Protein AF-A0A9N9AP29-F1 (afdb_monomer)

Solvent-accessible surface area (backbone atoms only — not comparable to full-atom values): 12314 Å² total; per-residue (Å²): 132,85,77,82,75,66,74,89,72,82,83,80,82,49,72,90,76,60,74,80,78,66,81,63,54,60,57,52,52,50,54,54,56,68,70,48,63,86,82,73,67,63,68,68,66,73,74,42,78,92,76,76,67,75,47,79,92,34,69,68,56,35,50,50,51,53,37,54,77,69,67,54,78,83,77,82,76,79,56,78,81,70,52,84,71,70,71,90,56,96,74,53,59,70,62,52,53,53,51,50,49,42,69,75,42,40,68,58,53,50,51,53,50,50,53,50,52,53,50,52,50,52,51,52,51,53,53,50,50,51,52,50,50,52,51,50,52,51,51,51,51,52,48,51,53,44,52,53,50,50,55,52,50,53,54,51,50,52,52,49,54,49,52,51,52,52,49,52,52,50,51,52,51,50,54,53,51,52,49,54,53,50,53,51,52,53,51,51,53,53,49,52,56,52,57,65,55,59,74,70,73,79,120

Foldseek 3Di:
DDPPPPPCPVDDDQCLQPVDDDPCVVVVVVVVVVPDDPVCPDCPVVVPPPDDDPPPVNPPVSVVVVCVVVVHDDDPDPCVVVPPPPPPDPPPVVVVVVVVCCVVCVVVVVVVVVVVVVVVVVVVVVVVVVVVVVVVVVVVVSSVVSVVVVVVVVVVVVVVVVVVVVVVVVVVVVVVVVVVVVVVVVVVVVVVVVVVVVVVPPD

Mean predicted aligned error: 15.5 Å

Sequence (203 aa):
MEQNEHPDVLIDSLPYIDQEIDYEVDKLVEQEMRKRPSQSKRDYASHFPSNFELFKESSILATEYQRVQQGKPIAEMDTSRYKLIVPEDKDDEEAFFNLELLQNFGANAWKLHNYQLEHELQQFQRTLEGYRQNILELNKQRKAEQIQAGSQIEALENKWTELIGQTLQLEVACASLENEIQQLKQYEQQLIAKSGSTDNDDS

Organism: NCBI:txid60492

Structure (mmCIF, N/CA/C/O backbone):
data_AF-A0A9N9AP29-F1
#
_entry.id   AF-A0A9N9AP29-F1
#
loop_
_atom_site.group_PDB
_atom_site.id
_atom_site.type_symbol
_atom_site.label_atom_id
_atom_site.label_alt_id
_atom_site.label_comp_id
_atom_site.label_asym_id
_atom_site.label_entity_id
_atom_site.label_seq_id
_atom_site.pdbx_PDB_ins_code
_atom_site.Cartn_x
_atom_site.Cartn_y
_atom_site.Cartn_z
_atom_site.occupancy
_atom_site.B_iso_or_equiv
_atom_site.auth_seq_id
_atom_site.auth_comp_id
_atom_site.auth_asym_id
_atom_site.auth_atom_id
_atom_site.pdbx_PDB_model_num
ATOM 1 N N . MET A 1 1 ? -23.029 20.547 -14.461 1.00 37.53 1 MET A N 1
ATOM 2 C CA . MET A 1 1 ? -22.000 19.743 -13.776 1.00 37.53 1 MET A CA 1
ATOM 3 C C . MET A 1 1 ? -22.491 19.579 -12.357 1.00 37.53 1 MET A C 1
ATOM 5 O O . MET A 1 1 ? -22.174 20.400 -11.510 1.00 37.53 1 MET A O 1
ATOM 9 N N . GLU A 1 2 ? -23.399 18.630 -12.149 1.00 34.97 2 GLU A N 1
ATOM 10 C CA . GLU A 1 2 ? -23.881 18.317 -10.806 1.00 34.97 2 GLU A CA 1
ATOM 11 C C . GLU A 1 2 ? -22.751 17.580 -10.097 1.00 34.97 2 GLU A C 1
ATOM 13 O O . GLU A 1 2 ? -22.321 16.507 -10.520 1.00 34.97 2 GLU A O 1
ATOM 18 N N . GLN A 1 3 ? -22.179 18.245 -9.100 1.00 38.66 3 GLN A N 1
ATOM 19 C CA . GLN A 1 3 ? -21.217 17.653 -8.193 1.00 38.66 3 GLN A CA 1
ATOM 20 C C . GLN A 1 3 ? -21.999 16.635 -7.364 1.00 38.66 3 GLN A C 1
ATOM 22 O O . GLN A 1 3 ? -22.851 17.009 -6.563 1.00 38.66 3 GLN A O 1
ATOM 27 N N . ASN A 1 4 ? -21.748 15.346 -7.601 1.00 40.84 4 ASN A N 1
ATOM 28 C CA . ASN A 1 4 ? -22.122 14.287 -6.671 1.00 40.84 4 ASN A CA 1
ATOM 29 C C . ASN A 1 4 ? -21.270 14.468 -5.408 1.00 40.84 4 ASN A C 1
ATOM 31 O O . ASN A 1 4 ? -20.267 13.781 -5.220 1.00 40.84 4 ASN A O 1
ATOM 35 N N . GLU A 1 5 ? -21.645 15.429 -4.564 1.00 45.22 5 GLU A N 1
ATOM 36 C CA . GLU A 1 5 ? -21.243 15.465 -3.164 1.00 45.22 5 GLU A CA 1
ATOM 37 C C . GLU A 1 5 ? -21.927 14.279 -2.485 1.00 45.22 5 GLU A C 1
ATOM 39 O O . GLU A 1 5 ? -23.006 14.373 -1.899 1.00 45.22 5 GLU A O 1
ATOM 44 N N . HIS A 1 6 ? -21.315 13.105 -2.621 1.00 52.53 6 HIS A N 1
ATOM 45 C CA . HIS A 1 6 ? -21.498 12.092 -1.603 1.00 52.53 6 HIS A CA 1
ATOM 46 C C . HIS A 1 6 ? -21.053 12.749 -0.290 1.00 52.53 6 HIS A C 1
ATOM 48 O O . HIS A 1 6 ? -19.964 13.326 -0.280 1.00 52.53 6 HIS A O 1
ATOM 54 N N . PRO A 1 7 ? -21.867 12.731 0.787 1.00 52.94 7 PRO A N 1
ATOM 55 C CA . PRO A 1 7 ? -21.364 13.152 2.090 1.00 52.94 7 PRO A CA 1
ATOM 56 C C . PRO A 1 7 ? -20.053 12.402 2.310 1.00 52.94 7 PRO A C 1
ATOM 58 O O . PRO A 1 7 ? -20.006 11.225 1.950 1.00 52.94 7 PRO A O 1
ATOM 61 N N . ASP A 1 8 ? -19.013 13.078 2.806 1.00 57.97 8 ASP A N 1
ATOM 62 C CA . ASP A 1 8 ? -17.713 12.477 3.124 1.00 57.97 8 ASP A CA 1
ATOM 63 C C . ASP A 1 8 ? -17.938 11.325 4.112 1.00 57.97 8 ASP A C 1
ATOM 65 O O . ASP A 1 8 ? -17.865 11.467 5.333 1.00 57.97 8 ASP A O 1
ATOM 69 N N . VAL A 1 9 ? -18.301 10.161 3.581 1.00 62.50 9 VAL A N 1
ATOM 70 C CA . VAL A 1 9 ? -18.332 8.917 4.314 1.00 62.50 9 VAL A CA 1
ATOM 71 C C . VAL A 1 9 ? -16.863 8.638 4.530 1.00 62.50 9 VAL A C 1
ATOM 73 O O . VAL A 1 9 ? -16.152 8.266 3.597 1.00 62.50 9 VAL A O 1
ATOM 76 N N . LEU A 1 10 ? -16.403 8.896 5.750 1.00 69.94 10 LEU A N 1
ATOM 77 C CA . LEU A 1 10 ? -15.075 8.514 6.185 1.00 69.94 10 LEU A CA 1
ATOM 78 C C . LEU A 1 10 ? -15.020 6.984 6.168 1.00 69.94 10 LEU A C 1
ATOM 80 O O . LEU A 1 10 ? -15.430 6.316 7.114 1.00 69.94 10 LEU A O 1
ATOM 84 N N . ILE A 1 11 ? -14.594 6.435 5.034 1.00 76.62 11 ILE A N 1
ATOM 85 C CA . ILE A 1 11 ? -14.308 5.015 4.881 1.00 76.62 11 ILE A CA 1
ATOM 86 C C . ILE A 1 11 ? -12.913 4.819 5.460 1.00 76.62 11 ILE A C 1
ATOM 88 O O . ILE A 1 11 ? -11.923 5.154 4.810 1.00 76.62 11 ILE A O 1
ATOM 92 N N . ASP A 1 12 ? -12.851 4.316 6.689 1.00 79.44 12 ASP A N 1
ATOM 93 C CA . ASP A 1 12 ? -11.599 3.963 7.346 1.00 79.44 12 ASP A CA 1
ATOM 94 C C . ASP A 1 12 ? -11.456 2.441 7.441 1.00 79.44 12 ASP A C 1
ATOM 96 O O . ASP A 1 12 ? -12.419 1.706 7.662 1.00 79.44 12 ASP A O 1
ATOM 100 N N . SER A 1 13 ? -10.234 1.980 7.231 1.00 83.38 13 SER A N 1
ATOM 101 C CA . SER A 1 13 ? -9.805 0.599 7.417 1.00 83.38 13 SER A CA 1
ATOM 102 C C . SER A 1 13 ? -8.320 0.658 7.748 1.00 83.38 13 SER A C 1
ATOM 104 O O . SER A 1 13 ? -7.581 1.363 7.046 1.00 83.38 13 SER A O 1
ATOM 106 N N . LEU A 1 14 ? -7.862 -0.075 8.767 1.00 88.75 14 LEU A N 1
ATOM 107 C CA . LEU A 1 14 ? -6.485 0.006 9.257 1.00 88.75 14 LEU A CA 1
ATOM 108 C C . LEU A 1 14 ? -5.704 -1.287 8.945 1.00 88.75 14 LEU A C 1
ATOM 110 O O . LEU A 1 14 ? -5.404 -2.041 9.864 1.00 88.75 14 LEU A O 1
ATOM 114 N N . PRO A 1 15 ? -5.290 -1.555 7.686 1.00 88.81 15 PRO A N 1
ATOM 115 C CA . PRO A 1 15 ? -4.608 -2.795 7.297 1.00 88.81 15 PRO A CA 1
ATOM 116 C C . PRO A 1 15 ? -3.403 -3.226 8.146 1.00 88.81 15 PRO A C 1
ATOM 118 O O . PRO A 1 15 ? -3.073 -4.408 8.181 1.00 88.81 15 PRO A O 1
ATOM 121 N N . TYR A 1 16 ? -2.681 -2.291 8.776 1.00 89.56 16 TYR A N 1
ATOM 122 C CA . TYR A 1 16 ? -1.538 -2.627 9.634 1.00 89.56 16 TYR A CA 1
ATOM 123 C C . TYR A 1 16 ? -1.944 -3.088 11.044 1.00 89.56 16 TYR A C 1
ATOM 125 O O . TYR A 1 16 ? -1.125 -3.721 11.717 1.00 89.56 16 TYR A O 1
ATOM 133 N N . ILE A 1 17 ? -3.167 -2.774 11.476 1.00 88.31 17 ILE A N 1
ATOM 134 C CA . ILE A 1 17 ? -3.759 -3.157 12.765 1.00 88.31 17 ILE A CA 1
ATOM 135 C C . ILE A 1 17 ? -4.729 -4.332 12.574 1.00 88.31 17 ILE A C 1
ATOM 137 O O . ILE A 1 17 ? -4.607 -5.341 13.264 1.00 88.31 17 ILE A O 1
ATOM 141 N N . ASP A 1 18 ? -5.600 -4.251 11.569 1.00 88.81 18 ASP A N 1
ATOM 142 C CA . ASP A 1 18 ? -6.626 -5.239 11.223 1.00 88.81 18 ASP A CA 1
ATOM 143 C C . ASP A 1 18 ? -6.025 -6.396 10.396 1.00 88.81 18 ASP A C 1
ATOM 145 O O . ASP A 1 18 ? -6.228 -6.504 9.187 1.00 88.81 18 ASP A O 1
ATOM 149 N N . GLN A 1 19 ? -5.215 -7.252 11.027 1.00 78.94 19 GLN A N 1
ATOM 150 C CA . GLN A 1 19 ? -4.499 -8.336 10.325 1.00 78.94 19 GLN A CA 1
ATOM 151 C C . GLN A 1 19 ? -5.375 -9.555 9.994 1.00 78.94 19 GLN A C 1
ATOM 153 O O . GLN A 1 19 ? -4.997 -10.380 9.159 1.00 78.94 19 GLN A O 1
ATOM 158 N N . GLU A 1 20 ? -6.537 -9.681 10.631 1.00 76.81 20 GLU A N 1
ATOM 159 C CA . GLU A 1 20 ? -7.454 -10.804 10.446 1.00 76.81 20 GLU A CA 1
ATOM 160 C C . GLU A 1 20 ? -8.526 -10.443 9.411 1.00 76.81 20 GLU A C 1
ATOM 162 O O . GLU A 1 20 ? -9.505 -9.766 9.711 1.00 76.81 20 GLU A O 1
ATOM 167 N N . ILE A 1 21 ? -8.335 -10.889 8.166 1.00 68.69 21 ILE A N 1
ATOM 168 C CA . ILE A 1 21 ? -9.346 -10.749 7.111 1.00 68.69 21 ILE A CA 1
ATOM 169 C C . ILE A 1 21 ? -10.198 -12.016 7.092 1.00 68.69 21 ILE A C 1
ATOM 171 O O . ILE A 1 21 ? -9.683 -13.114 6.870 1.00 68.69 21 ILE A O 1
ATOM 175 N N . ASP A 1 22 ? -11.503 -11.860 7.294 1.00 70.69 22 ASP A N 1
ATOM 176 C CA . ASP A 1 22 ? -12.450 -12.966 7.219 1.00 70.69 22 ASP A CA 1
ATOM 177 C C . ASP A 1 22 ? -12.757 -13.338 5.754 1.00 70.69 22 ASP A C 1
ATOM 179 O O . ASP A 1 22 ? -13.113 -12.495 4.927 1.00 70.69 22 ASP A O 1
ATOM 183 N N . TYR A 1 23 ? -12.650 -14.627 5.427 1.00 70.00 23 TYR A N 1
ATOM 184 C CA . TYR A 1 23 ? -12.946 -15.174 4.098 1.00 70.00 23 TYR A CA 1
ATOM 185 C C . TYR A 1 23 ? -14.444 -15.113 3.750 1.00 70.00 23 TYR A C 1
ATOM 187 O O . TYR A 1 23 ? -14.835 -15.354 2.605 1.00 70.00 23 TYR A O 1
ATOM 195 N N . GLU A 1 24 ? -15.311 -14.813 4.720 1.00 82.56 24 GLU A N 1
ATOM 196 C CA . GLU A 1 24 ? -16.750 -14.668 4.490 1.00 82.56 24 GLU A CA 1
ATOM 197 C C . GLU A 1 24 ? -17.133 -13.370 3.762 1.00 82.56 24 GLU A C 1
ATOM 199 O O . GLU A 1 24 ? -18.200 -13.312 3.138 1.00 82.56 24 GLU A O 1
ATOM 204 N N . VAL A 1 25 ? -16.248 -12.365 3.751 1.00 84.69 25 VAL A N 1
ATOM 205 C CA . VAL A 1 25 ? -16.487 -11.068 3.098 1.00 84.69 25 VAL A CA 1
ATOM 206 C C . VAL A 1 25 ? -16.791 -11.240 1.608 1.00 84.69 25 VAL A C 1
ATOM 208 O O . VAL A 1 25 ? -17.749 -10.651 1.104 1.00 84.69 25 VAL A O 1
ATOM 211 N N . ASP A 1 26 ? -16.059 -12.111 0.910 1.00 85.62 26 ASP A N 1
ATOM 212 C CA . ASP A 1 26 ? -16.248 -12.343 -0.527 1.00 85.62 26 ASP A CA 1
ATOM 213 C C . ASP A 1 26 ? -17.657 -12.856 -0.854 1.00 85.62 26 ASP A C 1
ATOM 215 O O . ASP A 1 26 ? -18.280 -12.421 -1.827 1.00 85.62 26 ASP A O 1
ATOM 219 N N . LYS A 1 27 ? -18.210 -13.735 -0.007 1.00 89.06 27 LYS A N 1
ATOM 220 C CA . LYS A 1 27 ? -19.573 -14.259 -0.185 1.00 89.06 27 LYS A CA 1
ATOM 221 C C . LYS A 1 27 ? -20.617 -13.162 -0.007 1.00 89.06 27 LYS A C 1
ATOM 223 O O . LYS A 1 27 ? -21.594 -13.123 -0.756 1.00 89.06 27 LYS A O 1
ATOM 228 N N . LEU A 1 28 ? -20.428 -12.278 0.972 1.00 88.06 28 LEU A N 1
ATOM 229 C CA . LEU A 1 28 ? -21.326 -11.146 1.217 1.00 88.06 28 LEU A CA 1
ATOM 230 C C . LEU A 1 28 ? -21.278 -10.147 0.057 1.00 88.06 28 LEU A C 1
ATOM 232 O O . LEU A 1 28 ? -22.327 -9.712 -0.426 1.00 88.06 28 LEU A O 1
ATOM 236 N N . VAL A 1 29 ? -20.078 -9.851 -0.452 1.00 86.88 29 VAL A N 1
ATOM 237 C CA . VAL A 1 29 ? -19.895 -9.015 -1.645 1.00 86.88 29 VAL A CA 1
ATOM 238 C C . VAL A 1 29 ? -20.611 -9.635 -2.841 1.00 86.88 29 VAL A C 1
ATOM 240 O O . VAL A 1 29 ? -21.335 -8.935 -3.548 1.00 86.88 29 VAL A O 1
ATOM 243 N N . GLU A 1 30 ? -20.477 -10.944 -3.057 1.00 87.94 30 GLU A N 1
ATOM 244 C CA . GLU A 1 30 ? -21.148 -11.632 -4.160 1.00 87.94 30 GLU A CA 1
ATOM 245 C C . GLU A 1 30 ? -22.679 -11.575 -4.033 1.00 87.94 30 GLU A C 1
ATOM 247 O O . GLU A 1 30 ? -23.374 -11.289 -5.011 1.00 87.94 30 GLU A O 1
ATOM 252 N N . GLN A 1 31 ? -23.224 -11.793 -2.832 1.00 90.06 31 GLN A N 1
ATOM 253 C CA . GLN A 1 31 ? -24.661 -11.664 -2.578 1.00 90.06 31 GLN A CA 1
ATOM 254 C C . GLN A 1 31 ? -25.167 -10.251 -2.885 1.00 90.06 31 GLN A C 1
ATOM 256 O O . GLN A 1 31 ? -26.205 -10.101 -3.533 1.00 90.06 31 GLN A O 1
ATOM 261 N N . GLU A 1 32 ? -24.429 -9.219 -2.476 1.00 86.75 32 GLU A N 1
ATOM 262 C CA . GLU A 1 32 ? -24.774 -7.830 -2.783 1.00 86.75 32 GLU A CA 1
ATOM 263 C C . GLU A 1 32 ? -24.658 -7.518 -4.280 1.00 86.75 32 GLU A C 1
ATOM 265 O O . GLU A 1 32 ? -25.527 -6.844 -4.839 1.00 86.75 32 GLU A O 1
ATOM 270 N N . MET A 1 33 ? -23.657 -8.062 -4.980 1.00 83.94 33 MET A N 1
ATOM 271 C CA . MET A 1 33 ? -23.562 -7.928 -6.439 1.00 83.94 33 MET A CA 1
ATOM 272 C C . MET A 1 33 ? -24.734 -8.606 -7.159 1.00 83.94 33 MET A C 1
ATOM 274 O O . MET A 1 33 ? -25.229 -8.059 -8.141 1.00 83.94 33 MET A O 1
ATOM 278 N N . ARG A 1 34 ? -25.226 -9.751 -6.664 1.00 85.69 34 ARG A N 1
ATOM 279 C CA . ARG A 1 34 ? -26.393 -10.455 -7.234 1.00 85.69 34 ARG A CA 1
ATOM 280 C C . ARG A 1 34 ? -27.703 -9.691 -7.049 1.00 85.69 34 ARG A C 1
ATOM 282 O O . ARG A 1 34 ? -28.571 -9.763 -7.914 1.00 85.69 34 ARG A O 1
ATOM 289 N N . LYS A 1 35 ? -27.862 -8.975 -5.931 1.00 85.31 35 LYS A N 1
ATOM 290 C CA . LYS A 1 35 ? -29.053 -8.152 -5.657 1.00 85.31 35 LYS A CA 1
ATOM 291 C C . LYS A 1 35 ? -29.087 -6.869 -6.491 1.00 85.31 35 LYS A C 1
ATOM 293 O O . LYS A 1 35 ? -30.164 -6.310 -6.697 1.00 85.31 35 LYS A O 1
ATOM 298 N N . ARG A 1 36 ? -27.935 -6.381 -6.968 1.00 74.06 36 ARG A N 1
ATOM 299 C CA . ARG A 1 36 ? -27.874 -5.154 -7.772 1.00 74.06 36 ARG A CA 1
ATOM 300 C C . ARG A 1 36 ? -2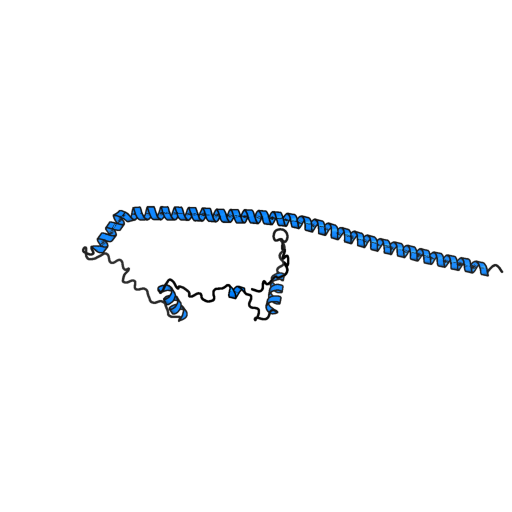8.437 -5.388 -9.181 1.00 74.06 36 ARG A C 1
ATOM 302 O O . ARG A 1 36 ? -27.990 -6.298 -9.878 1.00 74.06 36 ARG A O 1
ATOM 309 N N . PRO A 1 37 ? -29.371 -4.544 -9.659 1.00 70.44 37 PRO A N 1
ATOM 310 C CA . PRO A 1 37 ? -29.857 -4.635 -11.028 1.00 70.44 37 PRO A CA 1
ATOM 311 C C . PRO A 1 37 ? -28.726 -4.321 -12.017 1.00 70.44 37 PRO A C 1
ATOM 313 O O . PRO A 1 37 ? -28.033 -3.310 -11.891 1.00 70.44 37 PRO A O 1
ATOM 316 N N . SER A 1 38 ? -28.588 -5.155 -13.055 1.00 62.81 38 SER A N 1
ATOM 317 C CA . SER A 1 38 ? -27.559 -5.062 -14.111 1.00 62.81 38 SER A CA 1
ATOM 318 C C . SER A 1 38 ? -27.520 -3.721 -14.872 1.00 62.81 38 SER A C 1
ATOM 320 O O . SER A 1 38 ? -26.622 -3.509 -15.688 1.00 62.81 38 SER A O 1
ATOM 322 N N . GLN A 1 39 ? -28.487 -2.827 -14.650 1.00 57.22 39 GLN A N 1
ATOM 323 C CA . GLN A 1 39 ? -28.550 -1.497 -15.259 1.00 57.22 39 GLN A CA 1
ATOM 324 C C . GLN A 1 39 ? -27.691 -0.452 -14.534 1.00 57.22 39 GLN A C 1
ATOM 326 O O . GLN A 1 39 ? -27.330 0.545 -15.150 1.00 57.22 39 GLN A O 1
ATOM 331 N N . SER A 1 40 ? -27.273 -0.691 -13.286 1.00 57.84 40 SER A N 1
ATOM 332 C CA . SER A 1 40 ? -26.251 0.130 -12.620 1.00 57.84 40 SER A CA 1
ATOM 333 C C . SER A 1 40 ? -24.854 -0.341 -13.048 1.00 57.84 40 SER A C 1
ATOM 335 O O . SER A 1 40 ? -24.049 -0.825 -12.251 1.00 57.84 40 SER A O 1
ATOM 337 N N . LYS A 1 41 ? -24.570 -0.277 -14.356 1.00 58.97 41 LYS A N 1
ATOM 338 C CA . LYS A 1 41 ? -23.194 -0.396 -14.846 1.00 58.97 41 LYS A CA 1
ATOM 339 C C . LYS A 1 41 ? -22.455 0.831 -14.330 1.00 58.97 41 LYS A C 1
ATOM 341 O O . LYS A 1 41 ? -22.717 1.937 -14.781 1.00 58.97 41 LYS A O 1
ATOM 346 N N . ARG A 1 42 ? -21.591 0.622 -13.339 1.00 60.91 42 ARG A N 1
ATOM 347 C CA . ARG A 1 42 ? -20.754 1.671 -12.753 1.00 60.91 42 ARG A CA 1
ATOM 348 C C . ARG A 1 42 ? -19.990 2.425 -13.848 1.00 60.91 42 ARG A C 1
ATOM 350 O O . ARG A 1 42 ? -19.573 1.827 -14.843 1.00 60.91 42 ARG A O 1
ATOM 357 N N . ASP A 1 43 ? -19.708 3.693 -13.581 1.00 60.28 43 ASP A N 1
ATOM 358 C CA . ASP A 1 43 ? -18.995 4.629 -14.459 1.00 60.28 43 ASP A CA 1
ATOM 359 C C . ASP A 1 43 ? -17.571 4.184 -14.859 1.00 60.28 43 ASP A C 1
ATOM 361 O O . ASP A 1 43 ? -16.931 4.807 -15.696 1.00 60.28 43 ASP A O 1
ATOM 365 N N . TYR A 1 44 ? -17.034 3.076 -14.342 1.00 61.22 44 TYR A N 1
ATOM 366 C CA . TYR A 1 44 ? -15.722 2.566 -14.772 1.00 61.22 44 TYR A CA 1
ATOM 367 C C . TYR A 1 44 ? -15.668 2.255 -16.276 1.00 61.22 44 TYR A C 1
ATOM 369 O O . TYR A 1 44 ? -14.637 2.461 -16.910 1.00 61.22 44 TYR A O 1
ATOM 377 N N . ALA A 1 45 ? -16.782 1.807 -16.866 1.00 61.75 45 ALA A N 1
ATOM 378 C CA . ALA A 1 45 ? -16.855 1.547 -18.303 1.00 61.75 45 ALA A CA 1
ATOM 379 C C . ALA A 1 45 ? -16.966 2.830 -19.149 1.00 61.75 45 ALA A C 1
ATOM 381 O O . ALA A 1 45 ? -16.662 2.778 -20.336 1.00 61.75 45 ALA A O 1
ATOM 382 N N . SER A 1 46 ? -17.376 3.970 -18.571 1.00 64.81 46 SER A N 1
ATOM 383 C CA . SER A 1 46 ? -17.389 5.258 -19.284 1.00 64.81 46 SER A CA 1
ATOM 384 C C . SER A 1 46 ? -16.000 5.895 -19.361 1.00 64.81 46 SER A C 1
ATOM 386 O O . SER A 1 46 ? -15.702 6.594 -20.324 1.00 64.81 46 SER A O 1
ATOM 388 N N . HIS A 1 47 ? -15.125 5.594 -18.397 1.00 65.50 47 HIS A N 1
ATOM 389 C CA . HIS A 1 47 ? -13.715 6.001 -18.411 1.00 65.50 47 HIS A CA 1
ATOM 390 C C . HIS A 1 47 ? -12.854 5.124 -19.326 1.00 65.50 47 HIS A C 1
ATOM 392 O O . HIS A 1 47 ? -11.704 5.463 -19.606 1.00 65.50 47 HIS A O 1
ATOM 398 N N . PHE A 1 48 ? -13.393 3.997 -19.797 1.00 64.19 48 PHE A N 1
ATOM 399 C CA . PHE A 1 48 ? -12.728 3.191 -20.803 1.00 64.19 48 PHE A CA 1
ATOM 400 C C . PHE A 1 48 ? -13.001 3.805 -22.182 1.00 64.19 48 PHE A C 1
ATOM 402 O O . PHE A 1 48 ? -14.167 3.889 -22.582 1.00 64.19 48 PHE A O 1
ATOM 409 N N . PRO A 1 49 ? -11.971 4.241 -22.929 1.00 67.38 49 PRO A N 1
ATOM 410 C CA . PRO A 1 49 ? -12.179 4.767 -24.268 1.00 67.38 49 PRO A CA 1
ATOM 411 C C . PRO A 1 49 ? -12.860 3.687 -25.115 1.00 67.38 49 PRO A C 1
ATOM 413 O O . PRO A 1 49 ? -12.308 2.615 -25.359 1.00 67.38 49 PRO A O 1
ATOM 416 N N . SER A 1 50 ? -14.090 3.966 -25.550 1.00 65.00 50 SER A N 1
ATOM 417 C CA . SER A 1 50 ? -14.986 3.023 -26.242 1.00 65.00 50 SER A CA 1
ATOM 418 C C . SER A 1 50 ? -14.493 2.639 -27.645 1.00 65.00 50 SER A C 1
ATOM 420 O O . SER A 1 50 ? -15.113 1.849 -28.348 1.00 65.00 50 SER A O 1
ATOM 422 N N . ASN A 1 51 ? -13.386 3.239 -28.062 1.00 66.12 51 ASN A N 1
ATOM 423 C CA . ASN A 1 51 ? -12.885 3.332 -29.417 1.00 66.12 51 ASN A CA 1
ATOM 424 C C . ASN A 1 51 ? -11.376 3.053 -29.417 1.00 66.12 51 ASN A C 1
ATOM 426 O O . ASN A 1 51 ? -10.558 3.861 -29.868 1.00 66.12 51 ASN A O 1
ATOM 430 N N . PHE A 1 52 ? -11.003 1.883 -28.896 1.00 71.38 52 PHE A N 1
ATOM 431 C CA . PHE A 1 52 ? -9.705 1.296 -29.188 1.00 71.38 52 PHE A CA 1
ATOM 432 C C . PHE A 1 52 ? -9.812 0.565 -30.533 1.00 71.38 52 PHE A C 1
ATOM 434 O O . PHE A 1 52 ? -10.511 -0.434 -30.670 1.00 71.38 52 PHE A O 1
ATOM 441 N N . GLU A 1 53 ? -9.138 1.083 -31.556 1.00 74.94 53 GLU A N 1
ATOM 442 C CA . GLU A 1 53 ? -8.820 0.261 -32.724 1.00 74.94 53 GLU A CA 1
ATOM 443 C C . GLU A 1 53 ? -7.457 -0.349 -32.422 1.00 74.94 53 GLU A C 1
ATOM 445 O O . GLU A 1 53 ? -6.486 0.367 -32.161 1.00 74.94 53 GLU A O 1
ATOM 450 N N . LEU A 1 54 ? -7.397 -1.674 -32.365 1.00 79.12 54 LEU A N 1
ATOM 451 C CA . LEU A 1 54 ? -6.139 -2.369 -32.139 1.00 79.12 54 LEU A CA 1
ATOM 452 C C . LEU A 1 54 ? -5.228 -2.137 -33.352 1.00 79.12 54 LEU A C 1
ATOM 454 O O . LEU A 1 54 ? -5.665 -2.270 -34.492 1.00 79.12 54 LEU A O 1
ATOM 458 N N . PHE A 1 55 ? -3.962 -1.804 -33.090 1.00 84.19 55 PHE A N 1
ATOM 459 C CA . PHE A 1 55 ? -2.910 -1.668 -34.105 1.00 84.19 55 PHE A CA 1
ATOM 460 C C . PHE A 1 55 ? -3.074 -0.519 -35.123 1.00 84.19 55 PHE A C 1
ATOM 462 O O . PHE A 1 55 ? -2.617 -0.653 -36.254 1.00 84.19 55 PHE A O 1
ATOM 469 N N . LYS A 1 56 ? -3.636 0.640 -34.732 1.00 79.31 56 LYS A N 1
ATOM 470 C CA . LYS A 1 56 ? -3.749 1.840 -35.606 1.00 79.31 56 LYS A CA 1
ATOM 471 C C . LYS A 1 56 ? -2.454 2.212 -36.335 1.00 79.31 56 LYS A C 1
ATOM 473 O O . LYS A 1 56 ? -2.481 2.595 -37.497 1.00 79.31 56 LYS A O 1
ATOM 478 N N . GLU A 1 57 ? -1.326 2.108 -35.639 1.00 85.38 57 GLU A N 1
ATOM 479 C CA . GLU A 1 57 ? -0.012 2.508 -36.155 1.00 85.38 57 GLU A CA 1
ATOM 480 C C . GLU A 1 57 ? 0.632 1.440 -37.049 1.00 85.38 57 GLU A C 1
ATOM 482 O O . GLU A 1 57 ? 1.572 1.727 -37.786 1.00 85.38 57 GLU A O 1
ATOM 487 N N . SER A 1 58 ? 0.124 0.206 -37.019 1.00 85.88 58 SER A N 1
ATOM 488 C CA . SER A 1 58 ? 0.684 -0.916 -37.764 1.00 85.88 58 SER A CA 1
ATOM 489 C C . SER A 1 58 ? -0.367 -1.542 -38.663 1.00 85.88 58 SER A C 1
ATOM 491 O O . SER A 1 58 ? -1.146 -2.406 -38.260 1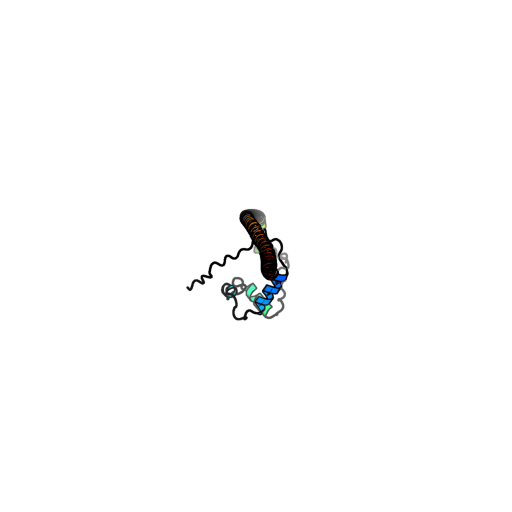.00 85.88 58 SER A O 1
ATOM 493 N N . SER A 1 59 ? -0.315 -1.152 -39.936 1.00 85.00 59 SER A N 1
ATOM 494 C CA . SER A 1 59 ? -1.126 -1.749 -41.002 1.0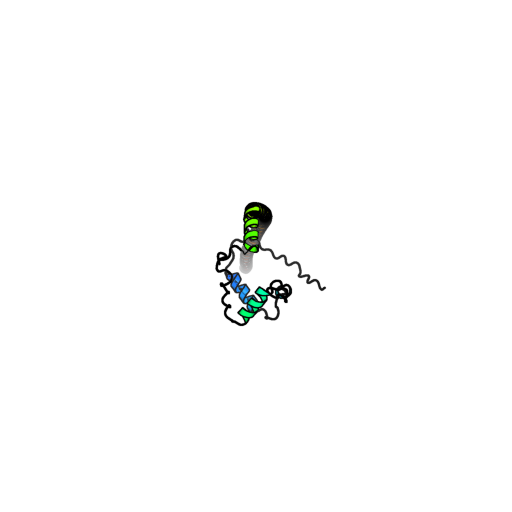0 85.00 59 SER A CA 1
ATOM 495 C C . SER A 1 59 ? -0.957 -3.277 -41.076 1.00 85.00 59 SER A C 1
ATOM 497 O O . SER A 1 59 ? -1.923 -4.013 -41.289 1.00 85.00 59 SER A O 1
ATOM 499 N N . ILE A 1 60 ? 0.258 -3.772 -40.810 1.00 87.31 60 ILE A N 1
ATOM 500 C CA . ILE A 1 60 ? 0.578 -5.206 -40.825 1.00 87.31 60 ILE A CA 1
ATOM 501 C C . ILE A 1 60 ? -0.162 -5.928 -39.694 1.00 87.31 60 ILE A C 1
ATOM 503 O O . ILE A 1 60 ? -0.863 -6.909 -39.938 1.00 87.31 60 ILE A O 1
ATOM 507 N N . LEU A 1 61 ? -0.057 -5.423 -38.461 1.00 87.25 61 LEU A N 1
ATOM 508 C CA . LEU A 1 61 ? -0.707 -6.035 -37.300 1.00 87.25 61 LEU A CA 1
ATOM 509 C C . LEU A 1 61 ? -2.235 -5.911 -37.366 1.00 87.25 61 LEU A C 1
ATOM 511 O O . LEU A 1 61 ? -2.932 -6.846 -36.982 1.00 87.25 61 LEU A O 1
ATOM 515 N N . ALA A 1 62 ? -2.766 -4.806 -37.897 1.00 87.69 62 ALA A N 1
ATOM 516 C CA . ALA A 1 62 ? -4.201 -4.640 -38.120 1.00 87.69 62 ALA A CA 1
ATOM 517 C C . ALA A 1 62 ? -4.751 -5.680 -39.115 1.00 87.69 62 ALA A C 1
ATOM 519 O O . ALA A 1 62 ? -5.801 -6.280 -38.880 1.00 87.69 62 ALA A O 1
ATOM 520 N N . THR A 1 63 ? -4.013 -5.946 -40.196 1.00 87.38 63 THR A N 1
ATOM 521 C CA . THR A 1 63 ? -4.379 -6.958 -41.199 1.00 87.38 63 THR A CA 1
ATOM 522 C C . THR A 1 63 ? -4.311 -8.373 -40.620 1.00 87.38 63 THR A C 1
ATOM 524 O O . THR A 1 63 ? -5.226 -9.175 -40.815 1.00 87.38 63 THR A O 1
ATOM 527 N N . GLU A 1 64 ? -3.265 -8.678 -39.850 1.00 87.50 64 GLU A N 1
ATOM 528 C CA . GLU A 1 64 ? -3.131 -9.960 -39.150 1.00 87.50 64 GLU A CA 1
ATOM 529 C C . GLU A 1 64 ? -4.242 -10.173 -38.119 1.00 87.50 64 GLU A C 1
ATOM 531 O O . GLU A 1 64 ? -4.816 -11.259 -38.034 1.00 87.50 64 GLU A O 1
ATOM 536 N N . TYR A 1 65 ? -4.612 -9.127 -37.382 1.00 88.31 65 TYR A N 1
ATOM 537 C CA . TYR A 1 65 ? -5.730 -9.172 -36.448 1.00 88.31 65 TYR A CA 1
ATOM 538 C C . TYR A 1 65 ? -7.045 -9.515 -37.160 1.00 88.31 65 TYR A C 1
ATOM 540 O O . TYR A 1 65 ? -7.767 -10.413 -36.724 1.00 88.31 65 TYR A O 1
ATOM 548 N N . GLN A 1 66 ? -7.319 -8.885 -38.307 1.00 88.94 66 GLN A N 1
ATOM 549 C CA . GLN A 1 66 ? -8.479 -9.220 -39.137 1.00 88.94 66 GLN A CA 1
ATOM 550 C C . GLN A 1 66 ? -8.418 -10.658 -39.676 1.00 88.94 66 GLN A C 1
ATOM 552 O O . GLN A 1 66 ? -9.435 -11.353 -39.689 1.00 88.94 66 GLN A O 1
ATOM 557 N N . ARG A 1 67 ? -7.238 -11.142 -40.088 1.00 89.50 67 ARG A N 1
ATOM 558 C CA . ARG A 1 67 ? -7.033 -12.531 -40.539 1.00 89.50 67 ARG A CA 1
ATOM 559 C C . ARG A 1 67 ? -7.362 -13.534 -39.431 1.00 89.50 67 ARG A C 1
ATOM 561 O O . ARG A 1 67 ? -8.076 -14.505 -39.689 1.00 89.50 67 ARG A O 1
ATOM 568 N N . VAL A 1 68 ? -6.857 -13.297 -38.219 1.00 88.38 68 VAL A N 1
ATOM 569 C CA . VAL A 1 68 ? -7.086 -14.148 -37.040 1.00 88.38 68 VAL A CA 1
ATOM 570 C C . VAL A 1 68 ? -8.549 -14.106 -36.610 1.00 88.38 68 VAL A C 1
ATOM 572 O O . VAL A 1 68 ? -9.127 -15.157 -36.346 1.00 88.38 68 VAL A O 1
ATOM 575 N N . GLN A 1 69 ? -9.181 -12.928 -36.619 1.00 88.06 69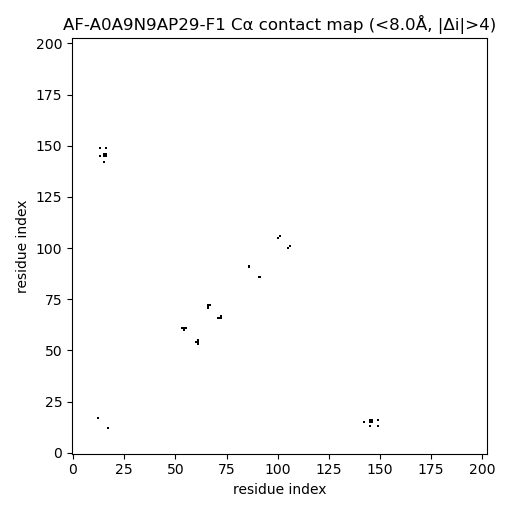 GLN A N 1
ATOM 576 C CA . GLN A 1 69 ? -10.616 -12.780 -36.352 1.00 88.06 69 GLN A CA 1
ATOM 577 C C . GLN A 1 69 ? -11.474 -13.581 -37.347 1.00 88.06 69 GLN A C 1
ATOM 579 O O . GLN A 1 69 ? -12.522 -14.106 -36.983 1.00 88.06 69 GLN A O 1
ATOM 584 N N . GLN A 1 70 ? -11.009 -13.714 -38.593 1.00 91.12 70 GLN A N 1
ATOM 585 C CA . GLN A 1 70 ? -11.625 -14.539 -39.638 1.00 91.12 70 GLN A CA 1
ATOM 586 C C . GLN A 1 70 ? -11.210 -16.022 -39.584 1.00 91.12 70 GLN A C 1
ATOM 588 O O . GLN A 1 70 ? -11.649 -16.801 -40.429 1.00 91.12 70 GLN A O 1
ATOM 593 N N . GLY A 1 71 ? -10.351 -16.426 -38.642 1.00 88.62 71 GLY A N 1
ATOM 594 C CA . GLY A 1 71 ? -9.905 -17.812 -38.470 1.00 88.62 71 GLY A CA 1
ATOM 595 C C . GLY A 1 71 ? -9.061 -18.374 -39.620 1.00 88.62 71 GLY A C 1
ATOM 596 O O . GLY A 1 71 ? -8.901 -19.589 -39.722 1.00 88.62 71 GLY A O 1
ATOM 597 N N . LYS A 1 72 ? -8.524 -17.530 -40.510 1.00 86.69 72 LYS A N 1
ATOM 598 C CA . LYS A 1 72 ? -7.666 -17.991 -41.613 1.00 86.69 72 LYS A CA 1
ATOM 599 C C . LYS A 1 72 ? -6.313 -18.439 -41.050 1.00 86.69 72 LYS A C 1
ATOM 601 O O . LYS A 1 72 ? -5.786 -17.722 -40.205 1.00 86.69 72 LYS A O 1
ATOM 606 N N . PRO A 1 73 ? -5.713 -19.555 -41.496 1.00 84.31 73 PRO A N 1
ATOM 607 C CA . PRO A 1 73 ? -4.359 -19.944 -41.091 1.00 84.31 73 PRO A CA 1
ATOM 608 C C . PRO A 1 73 ? -3.318 -18.914 -41.563 1.00 84.31 73 PRO A C 1
ATOM 610 O O . PRO A 1 73 ? -3.588 -18.125 -42.471 1.00 84.31 73 PRO A O 1
ATOM 613 N N . ILE A 1 74 ? -2.152 -18.870 -40.910 1.00 82.88 74 ILE A N 1
ATOM 614 C CA . ILE A 1 74 ? -1.072 -17.952 -41.304 1.00 82.88 74 ILE A CA 1
ATOM 615 C C . ILE A 1 74 ? -0.510 -18.400 -42.658 1.00 82.88 74 ILE A C 1
ATOM 617 O O . ILE A 1 74 ? -0.343 -19.598 -42.883 1.00 82.88 74 ILE A O 1
ATOM 621 N N . ALA A 1 75 ? -0.264 -17.460 -43.572 1.00 77.12 75 ALA A N 1
ATOM 622 C CA . ALA A 1 75 ? 0.431 -17.779 -44.814 1.00 77.12 75 ALA A CA 1
ATOM 623 C C . ALA A 1 75 ? 1.875 -18.177 -44.481 1.00 77.12 75 ALA A C 1
ATOM 625 O O . ALA A 1 75 ? 2.517 -17.527 -43.654 1.00 77.12 75 ALA A O 1
ATOM 626 N N . GLU A 1 76 ? 2.378 -19.246 -45.097 1.00 78.56 76 GLU A N 1
ATOM 627 C CA . GLU A 1 76 ? 3.779 -19.634 -44.939 1.00 78.56 76 GLU A CA 1
ATOM 628 C C . GLU A 1 76 ? 4.679 -18.480 -45.394 1.00 78.56 76 GLU A C 1
ATOM 630 O O . GLU A 1 76 ? 4.516 -17.931 -46.486 1.00 78.56 76 GLU A O 1
ATOM 635 N N . MET A 1 77 ? 5.601 -18.071 -44.521 1.00 72.25 77 MET A N 1
ATOM 636 C CA . MET A 1 77 ? 6.536 -16.993 -44.814 1.00 72.25 77 MET A CA 1
ATOM 637 C C . MET A 1 77 ? 7.481 -17.448 -45.926 1.00 72.25 77 MET A C 1
ATOM 639 O O . MET A 1 77 ? 8.136 -18.483 -45.795 1.00 72.25 77 MET A O 1
ATOM 643 N N . ASP A 1 78 ? 7.560 -16.679 -47.014 1.00 71.75 78 ASP A N 1
ATOM 644 C CA . ASP A 1 78 ? 8.454 -16.992 -48.124 1.00 71.75 78 ASP A CA 1
ATOM 645 C C . ASP A 1 78 ? 9.917 -16.848 -47.679 1.00 71.75 78 ASP A C 1
ATOM 647 O O . ASP A 1 78 ? 10.498 -15.762 -47.628 1.00 71.75 78 ASP A O 1
ATOM 651 N N . THR A 1 79 ? 10.517 -17.979 -47.319 1.00 74.81 79 THR A N 1
ATOM 652 C CA . THR A 1 79 ? 11.918 -18.072 -46.897 1.00 74.81 79 THR A CA 1
ATOM 653 C C . THR A 1 79 ? 12.888 -18.011 -48.073 1.00 74.81 79 THR A C 1
ATOM 655 O O . THR A 1 79 ? 14.098 -17.990 -47.857 1.00 74.81 79 THR A O 1
ATOM 658 N N . SER A 1 80 ? 12.401 -17.939 -49.317 1.00 67.75 80 SER A N 1
ATOM 659 C CA . SER A 1 80 ? 13.250 -17.949 -50.513 1.00 67.75 80 SER A CA 1
ATOM 660 C C . SER A 1 80 ? 14.197 -16.750 -50.575 1.00 67.75 80 SER A C 1
ATOM 662 O O . SER A 1 80 ? 15.306 -16.896 -51.077 1.00 67.75 80 SER A O 1
ATOM 664 N N . ARG A 1 81 ? 13.810 -15.604 -49.991 1.00 59.69 81 ARG A N 1
ATOM 665 C CA . ARG A 1 81 ? 14.626 -14.376 -49.918 1.00 59.69 81 ARG A CA 1
ATOM 666 C C . ARG A 1 81 ? 15.747 -14.426 -48.867 1.00 59.69 81 ARG A C 1
ATOM 668 O O . ARG A 1 81 ? 16.752 -13.748 -49.029 1.00 59.69 81 ARG A O 1
ATOM 675 N N . TYR A 1 82 ? 15.573 -15.198 -47.792 1.00 56.00 82 TYR A N 1
ATOM 676 C CA . TYR A 1 82 ? 16.529 -15.296 -46.673 1.00 56.00 82 TYR A CA 1
ATOM 677 C C . TYR A 1 82 ? 17.373 -16.567 -46.701 1.00 56.00 82 TYR A C 1
ATOM 679 O O . TYR A 1 82 ? 18.166 -16.812 -45.790 1.00 56.00 82 TYR A O 1
ATOM 687 N N . LYS A 1 83 ? 17.234 -17.385 -47.747 1.00 62.19 83 LYS A N 1
ATOM 688 C CA . LYS A 1 83 ? 18.285 -18.337 -48.082 1.00 62.19 83 LYS A CA 1
ATOM 689 C C . LYS A 1 83 ? 19.533 -17.498 -48.308 1.00 62.19 83 LYS A C 1
ATOM 691 O O . LYS A 1 83 ? 19.521 -16.614 -49.159 1.00 62.19 83 LYS A O 1
ATOM 696 N N . LEU A 1 84 ? 20.555 -17.727 -47.487 1.00 57.91 84 LEU A N 1
ATOM 697 C CA . LEU A 1 84 ? 21.867 -17.115 -47.630 1.00 57.91 84 LEU A CA 1
ATOM 698 C C . LEU A 1 84 ? 22.449 -17.612 -48.957 1.00 57.91 84 LEU A C 1
ATOM 700 O O . LEU A 1 84 ? 23.186 -18.594 -48.999 1.00 57.91 84 LEU A O 1
ATOM 704 N N . ILE A 1 85 ? 22.029 -16.991 -50.055 1.00 55.97 85 ILE A N 1
ATOM 705 C CA . ILE A 1 85 ? 22.692 -17.124 -51.336 1.00 55.97 85 ILE A CA 1
ATOM 706 C C . ILE A 1 85 ? 23.964 -16.323 -51.123 1.00 55.97 85 ILE A C 1
ATOM 708 O O . ILE A 1 85 ? 23.945 -15.095 -51.080 1.00 55.97 85 ILE A O 1
ATOM 712 N N . VAL A 1 86 ? 25.056 -17.036 -50.850 1.00 59.00 86 VAL A N 1
ATOM 713 C CA . VAL A 1 86 ? 26.384 -16.473 -51.070 1.00 59.00 86 VAL A CA 1
ATOM 714 C C . VAL A 1 86 ? 26.349 -15.982 -52.516 1.00 59.00 86 VAL A C 1
ATOM 716 O O . VAL A 1 86 ? 26.023 -16.812 -53.367 1.00 59.00 86 VAL A O 1
ATOM 719 N N . PRO A 1 87 ? 26.574 -14.685 -52.791 1.00 55.75 87 PRO A N 1
ATOM 720 C CA . PRO A 1 87 ? 26.566 -14.176 -54.155 1.00 55.75 87 PRO A CA 1
ATOM 721 C C . PRO A 1 87 ? 27.422 -15.096 -55.028 1.00 55.75 87 PRO A C 1
ATOM 723 O O . PRO A 1 87 ? 28.618 -15.251 -54.768 1.00 55.75 87 PRO A O 1
ATOM 726 N N . GLU A 1 88 ? 26.803 -15.806 -55.977 1.00 55.28 88 GLU A N 1
ATOM 727 C CA . GLU A 1 88 ? 27.560 -16.632 -56.927 1.00 55.28 88 GLU A CA 1
ATOM 728 C C . GLU A 1 88 ? 28.386 -15.722 -57.850 1.00 55.28 88 GLU A C 1
ATOM 730 O O . GLU A 1 88 ? 29.490 -16.092 -58.254 1.00 55.28 88 GLU A O 1
ATOM 735 N N . ASP A 1 89 ? 27.909 -14.492 -58.063 1.00 55.59 89 ASP A N 1
ATOM 736 C CA . ASP A 1 89 ? 28.582 -13.451 -58.821 1.00 55.59 89 ASP A CA 1
ATOM 737 C C . ASP A 1 89 ? 29.270 -12.445 -57.887 1.00 55.59 89 ASP A C 1
ATOM 739 O O . ASP A 1 89 ? 28.680 -11.869 -56.974 1.00 55.59 89 ASP A O 1
ATOM 743 N N . LYS A 1 90 ? 30.557 -12.197 -58.148 1.00 54.94 90 LYS A N 1
ATOM 744 C CA . LYS A 1 90 ? 31.381 -11.187 -57.458 1.00 54.94 90 LYS A CA 1
ATOM 745 C C . LYS A 1 90 ? 30.965 -9.737 -57.764 1.00 54.94 90 LYS A C 1
ATOM 747 O O . LYS A 1 90 ? 31.627 -8.824 -57.278 1.00 54.94 90 LYS A O 1
ATOM 752 N N . ASP A 1 91 ? 29.900 -9.547 -58.542 1.00 55.03 91 ASP A N 1
ATOM 753 C CA . ASP A 1 91 ? 29.490 -8.272 -59.137 1.00 55.03 91 ASP A CA 1
ATOM 754 C C . ASP A 1 91 ? 28.264 -7.640 -58.444 1.00 55.03 91 ASP A C 1
ATOM 756 O O . ASP A 1 91 ? 27.776 -6.599 -58.883 1.00 55.03 91 ASP A O 1
ATOM 760 N N . ASP A 1 92 ? 27.788 -8.210 -57.326 1.00 63.66 92 ASP A N 1
ATOM 761 C CA . ASP A 1 92 ? 26.804 -7.564 -56.445 1.00 63.66 92 ASP A CA 1
ATOM 762 C C . ASP A 1 92 ? 27.473 -6.415 -55.660 1.00 63.66 92 ASP A C 1
ATOM 764 O O . ASP A 1 92 ? 27.706 -6.498 -54.447 1.00 63.66 92 ASP A O 1
ATOM 768 N N . GLU A 1 93 ? 27.816 -5.326 -56.359 1.00 67.25 93 GLU A N 1
ATOM 769 C CA . GLU A 1 93 ? 28.522 -4.164 -55.795 1.00 67.25 93 GLU A CA 1
ATOM 770 C C . GLU A 1 93 ? 27.805 -3.587 -54.563 1.00 67.25 93 GLU A C 1
ATOM 772 O O . GLU A 1 93 ? 28.451 -3.154 -53.607 1.00 67.25 93 GLU A O 1
ATOM 777 N N . GLU A 1 94 ? 26.471 -3.645 -54.531 1.00 73.62 94 GLU A N 1
ATOM 778 C CA . GLU A 1 94 ? 25.664 -3.190 -53.394 1.00 73.62 94 GLU A CA 1
ATOM 779 C C . GLU A 1 94 ? 25.886 -4.043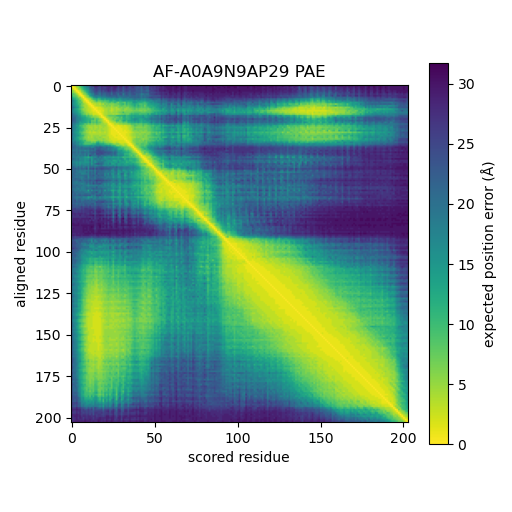 -52.134 1.00 73.62 94 GLU A C 1
ATOM 781 O O . GLU A 1 94 ? 25.988 -3.512 -51.025 1.00 73.62 94 GLU A O 1
ATOM 786 N N . ALA A 1 95 ? 25.989 -5.368 -52.279 1.00 75.38 95 ALA A N 1
ATOM 787 C CA . ALA A 1 95 ? 26.244 -6.266 -51.156 1.00 75.38 95 ALA A CA 1
ATOM 788 C C . ALA A 1 95 ? 27.676 -6.096 -50.629 1.00 75.38 95 ALA A C 1
ATOM 790 O O . ALA A 1 95 ? 27.890 -6.071 -49.413 1.00 75.38 95 ALA A O 1
ATOM 791 N N . PHE A 1 96 ? 28.640 -5.918 -51.537 1.00 79.69 96 PHE A N 1
ATOM 792 C CA . PHE A 1 96 ? 30.035 -5.660 -51.189 1.00 79.69 96 PHE A CA 1
ATOM 793 C C . PHE A 1 96 ? 30.198 -4.334 -50.433 1.00 79.69 96 PHE A C 1
ATOM 795 O O . PHE A 1 96 ? 30.789 -4.309 -49.354 1.00 79.69 96 PHE A O 1
ATOM 802 N N . PHE A 1 97 ? 29.595 -3.254 -50.935 1.00 82.81 97 PHE A N 1
ATOM 803 C CA . PHE A 1 97 ? 29.644 -1.935 -50.303 1.00 82.81 97 PHE A CA 1
ATOM 804 C C . PHE A 1 97 ? 28.980 -1.919 -48.917 1.00 82.81 97 PHE A C 1
ATOM 806 O O . PHE A 1 97 ? 29.515 -1.345 -47.966 1.00 82.81 97 PHE A O 1
ATOM 813 N N . ASN A 1 98 ? 27.842 -2.603 -48.760 1.00 84.50 98 ASN A N 1
ATOM 814 C CA . ASN A 1 98 ? 27.177 -2.745 -47.463 1.00 84.50 98 ASN A CA 1
ATOM 815 C C . ASN A 1 98 ? 28.032 -3.525 -46.451 1.00 84.50 98 ASN A C 1
ATOM 817 O O . ASN A 1 98 ? 28.076 -3.165 -45.271 1.00 84.50 98 ASN A O 1
ATOM 821 N N . LEU A 1 99 ? 28.730 -4.576 -46.896 1.00 85.19 99 LEU A N 1
ATOM 822 C CA . LEU A 1 99 ? 29.636 -5.338 -46.039 1.00 85.19 99 LEU A CA 1
ATOM 823 C C . LEU A 1 99 ? 30.869 -4.514 -45.648 1.00 85.19 99 LEU A C 1
ATOM 825 O O . LEU A 1 99 ? 31.278 -4.549 -44.488 1.00 85.19 99 LEU A O 1
ATOM 829 N N . GLU A 1 100 ? 31.417 -3.729 -46.575 1.00 86.25 100 GLU A N 1
ATOM 830 C CA . GLU A 1 100 ? 32.528 -2.812 -46.313 1.00 86.25 100 GLU A CA 1
ATOM 831 C C . GLU A 1 100 ? 32.133 -1.721 -45.300 1.00 86.25 100 GLU A C 1
ATOM 833 O O . GLU A 1 100 ? 32.863 -1.457 -44.340 1.00 86.25 100 GLU A O 1
ATOM 838 N N . LEU A 1 101 ? 30.933 -1.144 -45.430 1.00 89.00 101 LEU A N 1
ATOM 839 C CA . LEU A 1 101 ? 30.365 -0.221 -44.442 1.00 89.00 101 LEU A CA 1
ATOM 840 C C . LEU A 1 101 ? 30.218 -0.875 -43.063 1.00 89.00 101 LEU A C 1
ATOM 842 O O . LEU A 1 101 ? 30.607 -0.283 -42.052 1.00 89.00 101 LEU A O 1
ATOM 846 N N . LEU A 1 102 ? 29.687 -2.099 -43.000 1.00 88.56 102 LEU A N 1
ATOM 847 C CA . LEU A 1 102 ? 29.541 -2.827 -41.740 1.00 88.56 102 LEU A CA 1
ATOM 848 C C . LEU A 1 102 ? 30.904 -3.141 -41.109 1.00 88.56 102 LEU A C 1
ATOM 850 O O . LEU A 1 102 ? 31.063 -3.003 -39.897 1.00 88.56 102 LEU A O 1
ATOM 854 N N . GLN A 1 103 ? 31.896 -3.521 -41.909 1.00 90.19 103 GLN A N 1
ATOM 855 C CA . GLN A 1 103 ? 33.246 -3.801 -41.431 1.00 90.19 103 GLN A CA 1
ATOM 856 C C . GLN A 1 103 ? 33.923 -2.542 -40.871 1.00 90.19 103 GLN A C 1
ATOM 858 O O . GLN A 1 103 ? 34.567 -2.605 -39.822 1.00 90.19 103 GLN A O 1
ATOM 863 N N . ASN A 1 104 ? 33.729 -1.395 -41.525 1.00 91.12 104 ASN A N 1
ATOM 864 C CA . ASN A 1 104 ? 34.345 -0.129 -41.132 1.00 91.12 104 ASN A CA 1
ATOM 865 C C . ASN A 1 104 ? 33.651 0.533 -39.931 1.00 91.12 104 ASN A C 1
ATOM 867 O O . ASN A 1 104 ? 34.317 1.084 -39.051 1.00 91.12 104 ASN A O 1
ATOM 871 N N . PHE A 1 105 ? 32.317 0.482 -39.868 1.00 93.06 105 PHE A N 1
ATOM 872 C CA . PHE A 1 105 ? 31.534 1.251 -38.893 1.00 93.06 105 PHE A CA 1
ATOM 873 C C . PHE A 1 105 ? 30.761 0.397 -37.888 1.00 93.06 105 PHE A C 1
ATOM 875 O O . PHE A 1 105 ? 30.437 0.893 -36.808 1.00 93.06 105 PHE A O 1
ATOM 882 N N . GLY A 1 106 ? 30.499 -0.878 -38.179 1.00 93.25 106 GLY A N 1
ATOM 883 C CA . GLY A 1 106 ? 29.643 -1.745 -37.365 1.00 93.25 106 GLY A CA 1
ATOM 884 C C . GLY A 1 106 ? 30.130 -1.895 -35.927 1.00 93.25 106 GLY A C 1
ATOM 885 O O . GLY A 1 106 ? 29.352 -1.715 -34.993 1.00 93.25 106 GLY A O 1
ATOM 886 N N . ALA A 1 107 ? 31.431 -2.123 -35.723 1.00 92.88 107 ALA A N 1
ATOM 887 C CA . ALA A 1 107 ? 31.999 -2.250 -34.379 1.00 92.88 107 ALA A CA 1
ATOM 888 C C . ALA A 1 107 ? 31.851 -0.962 -33.546 1.00 92.88 107 ALA A C 1
ATOM 890 O O . ALA A 1 107 ? 31.593 -1.026 -32.345 1.00 92.88 107 ALA A O 1
ATOM 891 N N . ASN A 1 108 ? 31.995 0.210 -34.173 1.00 93.38 108 ASN A N 1
ATOM 892 C CA . ASN A 1 108 ? 31.848 1.501 -33.496 1.00 93.38 108 ASN A CA 1
ATOM 893 C C . ASN A 1 108 ? 30.375 1.835 -33.230 1.00 93.38 108 ASN A C 1
ATOM 895 O O . ASN A 1 108 ? 30.041 2.276 -32.130 1.00 93.38 108 ASN A O 1
ATOM 899 N N . ALA A 1 109 ? 29.489 1.565 -34.193 1.00 94.31 109 ALA A N 1
ATOM 900 C CA . ALA A 1 109 ? 28.048 1.732 -34.036 1.00 94.31 109 ALA A CA 1
ATOM 901 C C . ALA A 1 109 ? 27.498 0.845 -32.908 1.00 94.31 109 ALA A C 1
ATOM 903 O O . ALA A 1 109 ? 26.718 1.312 -32.081 1.00 94.31 109 ALA A O 1
ATOM 904 N N . TRP A 1 110 ? 27.958 -0.407 -32.817 1.00 94.62 110 TRP A N 1
ATOM 905 C CA . TRP A 1 110 ? 27.508 -1.337 -31.781 1.00 94.62 110 TRP A CA 1
ATOM 906 C C . TRP A 1 110 ? 27.979 -0.930 -30.382 1.00 94.62 110 TRP A C 1
ATOM 908 O O . TRP A 1 110 ? 27.204 -0.997 -29.433 1.00 94.62 110 TRP A O 1
ATOM 918 N N . LYS A 1 111 ? 29.211 -0.418 -30.251 1.00 96.62 111 LYS A N 1
ATOM 919 C CA . LYS A 1 111 ? 29.710 0.148 -28.985 1.00 96.62 111 LYS A CA 1
ATOM 920 C C . LYS A 1 111 ? 28.908 1.370 -28.541 1.00 96.62 111 LYS A C 1
ATOM 922 O O . LYS A 1 111 ? 28.569 1.470 -27.367 1.00 96.62 111 LYS A O 1
ATOM 927 N N . LEU A 1 112 ? 28.593 2.282 -29.464 1.00 96.62 112 LEU A N 1
ATOM 928 C CA . LEU A 1 112 ? 27.765 3.449 -29.155 1.00 96.62 112 LEU A CA 1
ATOM 929 C C . LEU A 1 112 ? 26.361 3.025 -28.714 1.00 96.62 112 LEU A C 1
ATOM 931 O O . LEU A 1 112 ? 25.859 3.523 -27.711 1.00 96.62 112 LEU A O 1
ATOM 935 N N . HIS A 1 113 ? 25.752 2.085 -29.435 1.00 96.38 113 HIS A N 1
ATOM 936 C CA . HIS A 1 113 ? 24.439 1.560 -29.084 1.00 96.38 113 HIS A CA 1
ATOM 937 C C . HIS A 1 113 ? 24.448 0.871 -27.713 1.00 96.38 113 HIS A C 1
ATOM 939 O O . HIS A 1 113 ? 23.567 1.113 -26.895 1.00 96.38 113 HIS A O 1
ATOM 945 N N . ASN A 1 114 ? 25.473 0.068 -27.420 1.00 97.12 114 ASN A N 1
ATOM 946 C CA . ASN A 1 114 ? 25.633 -0.556 -26.111 1.00 97.12 114 ASN A CA 1
ATOM 947 C C . ASN A 1 114 ? 25.791 0.493 -24.995 1.00 97.12 114 ASN A C 1
ATOM 949 O O . ASN A 1 114 ? 25.104 0.390 -23.986 1.00 97.12 114 ASN A O 1
ATOM 953 N N . TYR A 1 115 ? 26.581 1.550 -25.209 1.00 97.50 115 TYR A N 1
ATOM 954 C CA . TYR A 1 115 ? 26.687 2.668 -24.264 1.00 97.50 115 TYR A CA 1
ATOM 955 C C 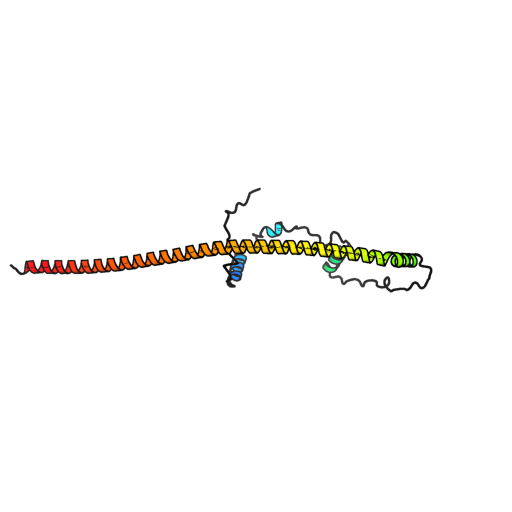. TYR A 1 115 ? 25.341 3.378 -24.029 1.00 97.50 115 TYR A C 1
ATOM 957 O O . TYR A 1 115 ? 25.000 3.707 -22.893 1.00 97.50 115 TYR A O 1
ATOM 965 N N . GLN A 1 116 ? 24.553 3.596 -25.087 1.00 97.81 116 GLN A N 1
ATOM 966 C CA . GLN A 1 116 ? 23.209 4.175 -24.978 1.00 97.81 116 GLN A CA 1
ATOM 967 C C . GLN A 1 116 ? 22.274 3.276 -24.162 1.00 97.81 116 GLN A C 1
ATOM 969 O O . GLN A 1 116 ? 21.628 3.761 -23.236 1.00 97.81 116 GLN A O 1
ATOM 974 N N . LEU A 1 117 ? 22.254 1.969 -24.443 1.00 97.69 117 LEU A N 1
ATOM 975 C CA . LEU A 1 117 ? 21.450 1.002 -23.691 1.00 97.69 117 LEU A CA 1
ATOM 976 C C . LEU A 1 117 ? 21.855 0.938 -22.215 1.00 97.69 117 LEU A C 1
ATOM 978 O O . LEU A 1 117 ? 20.995 0.880 -21.339 1.00 97.69 117 LEU A O 1
ATOM 982 N N . GLU A 1 118 ? 23.154 0.973 -21.916 1.00 97.94 118 GLU A N 1
ATOM 983 C CA . GLU A 1 118 ? 23.647 1.018 -20.538 1.00 97.94 118 GLU A CA 1
ATOM 984 C C . GLU A 1 118 ? 23.205 2.298 -19.820 1.00 97.94 118 GLU A C 1
ATOM 986 O O . GLU A 1 118 ? 22.806 2.248 -18.654 1.00 97.94 118 GLU A O 1
ATOM 991 N N . HIS A 1 119 ? 23.226 3.440 -20.511 1.00 98.06 119 HIS A N 1
ATOM 992 C CA . HIS A 1 119 ? 22.748 4.706 -19.965 1.00 98.06 119 HIS A CA 1
ATOM 993 C C . HIS A 1 119 ? 21.241 4.680 -19.670 1.00 98.06 119 HIS A C 1
ATOM 995 O O . HIS A 1 119 ? 20.824 5.047 -18.568 1.00 98.06 119 HIS A O 1
ATOM 1001 N N . GLU A 1 120 ? 20.427 4.203 -20.615 1.00 97.75 120 GLU A N 1
ATOM 1002 C CA . GLU A 1 120 ? 18.976 4.056 -20.438 1.00 97.75 120 GLU A CA 1
ATOM 1003 C C . GLU A 1 120 ? 18.645 3.098 -19.290 1.00 97.75 120 GLU A C 1
ATOM 1005 O O . GLU A 1 120 ? 17.809 3.402 -18.436 1.00 97.75 120 GLU A O 1
ATOM 1010 N N . LEU A 1 121 ? 19.352 1.968 -19.204 1.00 98.12 121 LEU A N 1
ATOM 1011 C CA . LEU A 1 121 ? 19.205 1.010 -18.112 1.00 98.12 121 LEU A CA 1
ATOM 1012 C C . LEU A 1 121 ? 19.488 1.670 -16.758 1.00 98.12 121 LEU A C 1
ATOM 1014 O O . LEU A 1 121 ? 18.701 1.512 -15.822 1.00 98.12 121 LEU A O 1
ATOM 1018 N N . GLN A 1 122 ? 20.570 2.445 -16.646 1.00 98.19 122 GLN A N 1
ATOM 1019 C CA . GLN A 1 122 ? 20.883 3.181 -15.419 1.00 98.19 122 GLN A CA 1
ATOM 1020 C C . GLN A 1 122 ? 19.803 4.211 -15.074 1.00 98.19 122 GLN A C 1
ATOM 1022 O O . GLN A 1 122 ? 19.470 4.378 -13.898 1.00 98.19 122 GLN A O 1
ATOM 1027 N N . GLN A 1 123 ? 19.241 4.898 -16.070 1.00 98.25 123 GLN A N 1
ATOM 1028 C CA . GLN A 1 123 ? 18.147 5.841 -15.855 1.00 98.25 123 GLN A CA 1
ATOM 1029 C C . GLN A 1 123 ? 16.905 5.127 -15.308 1.00 98.25 123 GLN A C 1
ATOM 1031 O O . GLN A 1 123 ? 16.378 5.541 -14.274 1.00 98.25 123 GLN A O 1
ATOM 1036 N N . PHE A 1 124 ? 16.484 4.021 -15.930 1.00 98.12 124 PHE A N 1
ATOM 1037 C CA . PHE A 1 124 ? 15.345 3.235 -15.453 1.00 98.12 124 PHE A CA 1
ATOM 1038 C C . PHE A 1 124 ? 15.567 2.685 -14.045 1.00 98.12 124 PHE A C 1
ATOM 1040 O O . PHE A 1 124 ? 14.657 2.748 -13.219 1.00 98.12 124 PHE A O 1
ATOM 1047 N N . GLN A 1 125 ? 16.774 2.207 -13.733 1.00 98.38 125 GLN A N 1
ATOM 1048 C CA . GLN A 1 125 ? 17.119 1.751 -12.385 1.00 98.38 125 GLN A CA 1
ATOM 1049 C C . GLN A 1 125 ? 16.991 2.869 -11.346 1.00 98.38 125 GLN A C 1
ATOM 1051 O O . GLN A 1 125 ? 16.409 2.644 -10.286 1.00 98.38 125 GLN A O 1
ATOM 1056 N N . ARG A 1 126 ? 17.472 4.082 -11.648 1.00 98.31 126 ARG A N 1
ATOM 1057 C CA . ARG A 1 126 ? 17.336 5.240 -10.745 1.00 98.31 126 ARG A CA 1
ATOM 1058 C C . ARG A 1 126 ? 15.879 5.622 -10.526 1.00 98.31 126 ARG A C 1
ATOM 1060 O O . ARG A 1 126 ? 15.475 5.852 -9.391 1.00 98.31 126 ARG A O 1
ATOM 1067 N N . THR A 1 127 ? 15.088 5.676 -11.594 1.00 98.25 127 THR A N 1
ATOM 1068 C CA . THR A 1 127 ? 13.660 6.000 -11.502 1.00 98.25 127 THR A CA 1
ATOM 1069 C C . THR A 1 127 ? 12.906 4.950 -10.686 1.00 98.25 127 THR A C 1
ATOM 1071 O O . THR A 1 127 ? 12.105 5.299 -9.822 1.00 98.25 127 THR A O 1
ATOM 1074 N N . LEU A 1 128 ? 13.197 3.668 -10.910 1.00 98.31 128 LEU A N 1
ATOM 1075 C CA . LEU A 1 128 ? 12.600 2.564 -10.165 1.00 98.31 128 LEU A CA 1
ATOM 1076 C C . LEU A 1 128 ? 12.955 2.637 -8.677 1.00 98.31 128 LEU A C 1
ATOM 1078 O O . LEU A 1 128 ? 12.075 2.480 -7.831 1.00 98.31 128 LEU A O 1
ATOM 1082 N N . GLU A 1 129 ? 14.218 2.910 -8.354 1.00 98.12 129 GLU A N 1
ATOM 1083 C CA . GLU A 1 129 ? 14.657 3.064 -6.969 1.00 98.12 129 GLU A CA 1
ATOM 1084 C C . GLU A 1 129 ? 13.987 4.269 -6.295 1.00 98.12 129 GLU A C 1
ATOM 1086 O O . GLU A 1 129 ? 13.517 4.155 -5.165 1.00 98.12 129 GLU A O 1
ATOM 1091 N N . GLY A 1 130 ? 13.825 5.385 -7.014 1.00 98.38 130 GLY A N 1
ATOM 1092 C CA . GLY A 1 130 ? 13.053 6.534 -6.537 1.00 98.38 130 GLY A CA 1
ATOM 1093 C C . GLY A 1 130 ? 11.600 6.171 -6.216 1.00 98.38 130 GLY A C 1
ATOM 1094 O O . GLY A 1 130 ? 11.104 6.486 -5.135 1.00 98.38 130 GLY A O 1
ATOM 1095 N N . TYR A 1 131 ? 10.919 5.434 -7.101 1.00 98.19 131 TYR A N 1
ATOM 1096 C CA . TYR A 1 131 ? 9.560 4.959 -6.820 1.00 98.19 131 TYR A CA 1
ATOM 1097 C C . TYR A 1 131 ? 9.502 4.004 -5.627 1.00 98.19 131 TYR A C 1
ATOM 1099 O O . TYR A 1 131 ? 8.580 4.104 -4.818 1.00 98.19 131 TYR A O 1
ATOM 1107 N N . ARG A 1 132 ? 10.480 3.104 -5.472 1.00 98.19 132 ARG A N 1
ATOM 1108 C CA . ARG A 1 132 ? 10.557 2.221 -4.299 1.00 98.19 132 ARG A CA 1
ATOM 1109 C C . ARG A 1 132 ? 10.715 3.008 -3.008 1.00 98.19 132 ARG A C 1
ATOM 1111 O O . ARG A 1 132 ? 10.011 2.712 -2.047 1.00 98.19 132 ARG A O 1
ATOM 1118 N N . GLN A 1 133 ? 11.586 4.012 -2.990 1.00 98.19 133 GLN A N 1
ATOM 1119 C CA . GLN A 1 133 ? 11.776 4.873 -1.824 1.00 98.19 133 GLN A CA 1
ATOM 1120 C C . GLN A 1 133 ? 10.492 5.628 -1.474 1.00 98.19 133 GLN A C 1
ATOM 1122 O O . GLN A 1 133 ? 10.072 5.583 -0.321 1.00 98.19 133 GLN A O 1
ATOM 1127 N N . ASN A 1 134 ? 9.807 6.197 -2.469 1.00 98.19 134 ASN A N 1
ATOM 1128 C CA . ASN A 1 134 ? 8.524 6.873 -2.260 1.00 98.19 134 ASN A CA 1
ATOM 1129 C C . ASN A 1 134 ? 7.461 5.922 -1.687 1.00 98.19 134 ASN A C 1
ATOM 1131 O O . ASN A 1 134 ? 6.748 6.279 -0.752 1.00 98.19 134 ASN A O 1
ATOM 1135 N N . ILE A 1 135 ? 7.366 4.693 -2.213 1.00 97.81 135 ILE A N 1
ATOM 1136 C CA . ILE A 1 135 ? 6.449 3.668 -1.690 1.00 97.81 135 ILE A CA 1
ATOM 1137 C C . ILE A 1 135 ? 6.798 3.326 -0.237 1.00 97.81 135 ILE A C 1
ATOM 1139 O O . ILE A 1 135 ? 5.903 3.218 0.599 1.00 97.81 135 ILE A O 1
ATOM 1143 N N . LEU A 1 136 ? 8.083 3.150 0.076 1.00 97.69 136 LEU A N 1
ATOM 1144 C CA . LEU A 1 136 ? 8.539 2.827 1.427 1.00 97.69 136 LEU A CA 1
ATOM 1145 C C . LEU A 1 136 ? 8.250 3.957 2.417 1.00 97.69 136 LEU A C 1
ATOM 1147 O O . LEU A 1 136 ? 7.767 3.685 3.514 1.00 97.69 136 LEU A O 1
ATOM 1151 N N . GLU A 1 137 ? 8.518 5.206 2.041 1.00 97.94 137 GLU A N 1
ATOM 1152 C CA . GLU A 1 137 ? 8.244 6.380 2.869 1.00 97.94 137 GLU A CA 1
ATOM 1153 C C . GLU A 1 137 ? 6.749 6.522 3.152 1.00 97.94 137 GLU A C 1
ATOM 1155 O O . GLU A 1 137 ? 6.338 6.630 4.308 1.00 97.94 137 GLU A O 1
ATOM 1160 N N . LEU A 1 138 ? 5.929 6.408 2.111 1.00 97.19 138 LEU A N 1
ATOM 1161 C CA . LEU A 1 138 ? 4.482 6.486 2.223 1.00 97.19 138 LEU A CA 1
ATOM 1162 C C . LEU A 1 138 ? 3.916 5.334 3.072 1.00 97.19 138 LEU A C 1
ATOM 1164 O O . LEU A 1 138 ? 3.073 5.561 3.938 1.00 97.19 138 LEU A O 1
ATOM 1168 N N . ASN A 1 139 ? 4.408 4.105 2.902 1.00 96.00 139 ASN A N 1
ATOM 1169 C CA . ASN A 1 139 ? 4.001 2.977 3.746 1.00 96.00 139 ASN A CA 1
ATOM 1170 C C . ASN A 1 139 ? 4.443 3.157 5.203 1.00 96.00 139 ASN A C 1
ATOM 1172 O O . ASN A 1 139 ? 3.699 2.808 6.120 1.00 96.00 139 ASN A O 1
ATOM 1176 N N . LYS A 1 140 ? 5.630 3.727 5.438 1.00 96.81 140 LYS A N 1
ATOM 1177 C CA . LYS A 1 140 ? 6.105 4.062 6.785 1.00 96.81 140 LYS A CA 1
ATOM 1178 C C . LYS A 1 140 ? 5.198 5.103 7.441 1.00 96.81 140 LYS A C 1
ATOM 1180 O O . LYS A 1 140 ? 4.839 4.921 8.603 1.00 96.81 140 LYS A O 1
ATOM 1185 N N . GLN A 1 141 ? 4.821 6.151 6.710 1.00 96.38 141 GLN A N 1
ATOM 1186 C CA . GLN A 1 141 ? 3.902 7.178 7.197 1.00 96.38 141 GLN A CA 1
ATOM 1187 C C . GLN A 1 141 ? 2.531 6.578 7.528 1.00 96.38 141 GLN A C 1
ATOM 1189 O O . GLN A 1 141 ? 2.081 6.708 8.663 1.00 96.38 141 GLN A O 1
ATOM 1194 N N . ARG A 1 142 ? 1.926 5.829 6.595 1.00 94.88 142 ARG A N 1
ATOM 1195 C CA . ARG A 1 142 ? 0.644 5.140 6.825 1.00 94.88 142 ARG A CA 1
ATOM 1196 C C . ARG A 1 142 ? 0.692 4.253 8.060 1.00 94.88 142 ARG A C 1
ATOM 1198 O O . ARG A 1 142 ? -0.211 4.292 8.882 1.00 94.88 142 ARG A O 1
ATOM 1205 N N . LYS A 1 143 ? 1.758 3.466 8.219 1.00 95.19 143 LYS A N 1
ATOM 1206 C CA . LYS A 1 143 ? 1.917 2.605 9.392 1.00 95.19 143 LYS A CA 1
ATOM 1207 C C . LYS A 1 143 ? 1.972 3.414 10.690 1.00 95.19 143 LYS A C 1
ATOM 1209 O O . LYS A 1 143 ? 1.369 3.000 11.672 1.00 95.19 143 LYS A O 1
ATOM 1214 N N . ALA A 1 144 ? 2.678 4.544 10.710 1.00 95.56 144 ALA A N 1
ATOM 1215 C CA . ALA A 1 144 ? 2.745 5.401 11.893 1.00 95.56 144 ALA A CA 1
ATOM 1216 C C . ALA A 1 144 ? 1.369 5.983 12.256 1.00 95.56 144 ALA A C 1
ATOM 1218 O O . ALA A 1 144 ? 0.964 5.900 13.414 1.00 95.56 144 ALA A O 1
ATOM 1219 N N . GLU A 1 145 ? 0.638 6.497 11.264 1.00 93.69 145 GLU A N 1
ATOM 1220 C CA . GLU A 1 145 ? -0.716 7.036 11.437 1.00 93.69 145 GLU A CA 1
ATOM 1221 C C . GLU A 1 145 ? -1.687 5.961 11.947 1.00 93.69 145 GLU A C 1
ATOM 1223 O O . GLU A 1 145 ? -2.396 6.183 12.927 1.00 93.69 145 GLU A O 1
ATOM 1228 N N . GLN A 1 146 ? -1.661 4.760 11.358 1.00 94.38 146 GLN A N 1
ATOM 1229 C CA . GLN A 1 146 ? -2.534 3.659 11.773 1.00 94.38 146 GLN A CA 1
ATOM 1230 C C . GLN A 1 146 ? -2.199 3.127 13.170 1.00 94.38 146 GLN A C 1
ATOM 1232 O O . GLN A 1 146 ? -3.111 2.823 13.930 1.00 94.38 146 GLN A O 1
ATOM 1237 N N . ILE A 1 147 ? -0.919 3.048 13.551 1.00 93.94 147 ILE A N 1
ATOM 1238 C CA . ILE A 1 147 ? -0.530 2.656 14.918 1.00 93.94 147 ILE A CA 1
ATOM 1239 C C . ILE A 1 147 ? -1.014 3.689 15.935 1.00 93.94 147 ILE A C 1
ATOM 1241 O O . ILE A 1 147 ? -1.519 3.325 16.997 1.00 93.94 147 ILE A O 1
ATOM 1245 N N . GLN A 1 148 ? -0.889 4.977 15.614 1.00 94.44 148 GLN A N 1
ATOM 1246 C CA . GLN A 1 148 ? -1.388 6.038 16.478 1.00 94.44 148 GLN A CA 1
ATOM 1247 C C . GLN A 1 148 ? -2.911 5.948 16.636 1.00 94.44 148 GLN A C 1
ATOM 1249 O O . GLN A 1 148 ? -3.396 5.971 17.767 1.00 94.44 148 GLN A O 1
ATOM 1254 N N . ALA A 1 149 ? -3.653 5.800 15.535 1.00 92.81 149 ALA A N 1
ATOM 1255 C CA . ALA A 1 149 ? -5.105 5.633 15.561 1.00 92.81 149 ALA A CA 1
ATOM 1256 C C . ALA A 1 149 ? -5.517 4.374 16.341 1.00 92.81 149 ALA A C 1
ATOM 1258 O O . ALA A 1 149 ? -6.354 4.459 17.235 1.00 92.81 149 ALA A O 1
ATOM 1259 N N . GLY A 1 150 ? -4.856 3.239 16.094 1.00 92.38 150 GLY A N 1
ATOM 1260 C CA . GLY A 1 150 ? -5.085 1.984 16.812 1.00 92.38 150 GLY A CA 1
ATOM 1261 C C . GLY A 1 150 ? -4.918 2.131 18.325 1.00 92.38 150 GLY A C 1
ATOM 1262 O O . GLY A 1 150 ? -5.791 1.715 19.079 1.00 92.38 150 GLY A O 1
ATOM 1263 N N . SER A 1 151 ? -3.869 2.827 18.781 1.00 94.38 151 SER A N 1
ATOM 1264 C CA . SER A 1 151 ? -3.672 3.087 20.217 1.00 94.38 151 SER A CA 1
ATOM 1265 C C . SER A 1 151 ? -4.790 3.937 20.839 1.00 94.38 151 SER A C 1
ATOM 1267 O O . SER A 1 151 ? -5.139 3.759 22.006 1.00 94.38 151 SER A O 1
ATOM 1269 N N . GLN A 1 152 ? -5.373 4.864 20.069 1.00 95.56 152 GLN A N 1
ATOM 1270 C CA . GLN A 1 152 ? -6.494 5.686 20.529 1.00 95.56 152 GLN A CA 1
ATOM 1271 C C . GLN A 1 152 ? -7.783 4.870 20.602 1.00 95.56 152 GLN A C 1
ATOM 1273 O O . GLN A 1 152 ? -8.533 5.018 21.566 1.00 95.56 152 GLN A O 1
ATOM 1278 N N . ILE A 1 153 ? -8.022 4.004 19.616 1.00 93.88 153 ILE A N 1
ATOM 1279 C CA . ILE A 1 153 ? -9.165 3.087 19.600 1.00 93.88 153 ILE A CA 1
ATOM 1280 C C . ILE A 1 153 ? -9.091 2.150 20.807 1.00 93.88 153 ILE A C 1
ATOM 1282 O O . ILE A 1 153 ? -10.051 2.087 21.566 1.00 93.88 153 ILE A O 1
ATOM 1286 N N . GLU A 1 154 ? -7.936 1.530 21.061 1.00 94.88 154 GLU A N 1
ATOM 1287 C CA . GLU A 1 154 ? -7.724 0.649 22.218 1.00 94.88 154 GLU A CA 1
ATOM 1288 C C . GLU A 1 154 ? -7.974 1.383 23.549 1.00 94.88 154 GLU A C 1
ATOM 1290 O O . GLU A 1 154 ? -8.644 0.874 24.448 1.00 94.88 154 GLU A O 1
ATOM 1295 N N . ALA A 1 155 ? -7.492 2.623 23.685 1.00 97.19 155 ALA A N 1
ATOM 1296 C CA . ALA A 1 155 ? -7.741 3.429 24.880 1.00 97.19 155 ALA A CA 1
ATOM 1297 C C . ALA A 1 155 ? -9.236 3.749 25.078 1.00 97.19 155 ALA A C 1
ATOM 1299 O O . ALA A 1 155 ? -9.737 3.721 26.207 1.00 97.19 155 ALA A O 1
ATOM 1300 N N . LEU A 1 156 ? -9.954 4.059 23.996 1.00 97.38 156 LEU A N 1
ATOM 1301 C CA . LEU A 1 156 ? -11.393 4.323 24.036 1.00 97.38 156 LEU A CA 1
ATOM 1302 C C . LEU A 1 156 ? -12.200 3.054 24.324 1.00 97.38 156 LEU A C 1
ATOM 1304 O O . LEU A 1 156 ? -13.161 3.121 25.089 1.00 97.38 156 LEU A O 1
ATOM 1308 N N . GLU A 1 157 ? -11.795 1.913 23.776 1.00 96.88 157 GLU A N 1
ATOM 1309 C CA . GLU A 1 157 ? -12.405 0.609 24.032 1.00 96.88 157 GLU A CA 1
ATOM 1310 C C . GLU A 1 157 ? -12.244 0.198 25.500 1.00 96.88 157 GLU A C 1
ATOM 1312 O O . GLU A 1 157 ? -13.221 -0.157 26.163 1.00 96.88 157 GLU A O 1
ATOM 1317 N N . ASN A 1 158 ? -11.042 0.349 26.060 1.00 97.69 158 ASN A N 1
ATOM 1318 C CA . ASN A 1 158 ? -10.791 0.111 27.482 1.00 97.69 158 ASN A CA 1
ATOM 1319 C C . ASN A 1 158 ? -11.656 1.014 28.372 1.00 97.69 158 ASN A C 1
ATOM 1321 O O . ASN A 1 158 ? -12.272 0.555 29.331 1.00 97.69 158 ASN A O 1
ATOM 1325 N N . LYS A 1 159 ? -11.780 2.299 28.026 1.00 98.06 159 LYS A N 1
ATOM 1326 C CA . LYS A 1 159 ? -12.657 3.216 28.764 1.00 98.06 159 LYS A CA 1
ATOM 1327 C C . LYS A 1 159 ? -14.132 2.823 28.644 1.00 98.06 159 LYS A C 1
ATOM 1329 O O . LYS A 1 159 ? -14.885 2.944 29.607 1.00 98.06 159 LYS A O 1
ATOM 1334 N N . TRP A 1 160 ? -14.563 2.383 27.467 1.00 98.06 160 TRP A N 1
ATOM 1335 C CA . TRP A 1 160 ? -15.934 1.939 27.233 1.00 98.06 160 TRP A CA 1
ATOM 1336 C C . TRP A 1 160 ? -16.264 0.677 28.038 1.00 98.06 160 TRP A C 1
ATOM 1338 O O . TRP A 1 160 ? -17.282 0.651 28.731 1.00 98.06 160 TRP A O 1
ATOM 1348 N N . THR A 1 161 ? -15.384 -0.328 28.023 1.00 98.06 161 THR A N 1
ATOM 1349 C CA . THR A 1 161 ? -15.551 -1.551 28.824 1.00 98.06 161 THR A CA 1
ATOM 1350 C C . THR A 1 161 ? -15.562 -1.251 30.322 1.00 98.06 161 THR A C 1
ATOM 1352 O O . THR A 1 161 ? -16.409 -1.783 31.042 1.00 98.06 161 THR A O 1
ATOM 1355 N N . GLU A 1 162 ? -14.699 -0.345 30.793 1.00 97.88 162 GLU A N 1
ATOM 1356 C CA . GLU A 1 162 ? -14.696 0.116 32.183 1.00 97.88 162 GLU A CA 1
ATOM 1357 C C . GLU A 1 162 ? -16.028 0.779 32.562 1.00 97.88 162 GLU A C 1
ATOM 1359 O O . GLU A 1 162 ? -16.631 0.409 33.569 1.00 97.88 162 GLU A O 1
ATOM 1364 N N . LEU A 1 163 ? -16.524 1.720 31.750 1.00 98.00 163 LEU A N 1
ATOM 1365 C CA . LEU A 1 163 ? -17.783 2.426 32.013 1.00 98.00 163 LEU A CA 1
ATOM 1366 C C . LEU A 1 163 ? -18.987 1.481 32.037 1.00 98.00 163 LEU A C 1
ATOM 1368 O O . LEU A 1 163 ? -19.873 1.630 32.882 1.00 98.00 163 LEU A O 1
ATOM 1372 N N . ILE A 1 164 ? -19.018 0.490 31.146 1.00 97.94 164 ILE A N 1
ATOM 1373 C CA . ILE A 1 164 ? -20.052 -0.549 31.165 1.00 97.94 164 ILE A CA 1
ATOM 1374 C C . ILE A 1 164 ? -19.945 -1.384 32.437 1.00 97.94 164 ILE A C 1
ATOM 1376 O O . ILE A 1 164 ? -20.956 -1.611 33.102 1.00 97.94 164 ILE A O 1
ATOM 1380 N N . GLY A 1 165 ? -18.733 -1.797 32.812 1.00 98.00 165 GLY A N 1
ATOM 1381 C CA . GLY A 1 165 ? -18.490 -2.541 34.045 1.00 98.00 165 GLY A CA 1
ATOM 1382 C C . GLY A 1 165 ? -18.945 -1.773 35.287 1.00 98.00 165 GLY A C 1
ATOM 1383 O O . GLY A 1 165 ? -19.633 -2.335 36.137 1.00 98.00 165 GLY A O 1
ATOM 1384 N N . GLN A 1 166 ? -18.630 -0.478 35.368 1.00 97.94 166 GLN A N 1
ATOM 1385 C CA . GLN A 1 166 ? -19.070 0.402 36.454 1.00 97.94 166 GLN A CA 1
ATOM 1386 C C . GLN A 1 166 ? -20.592 0.555 36.485 1.00 97.94 166 GLN A C 1
ATOM 1388 O O . GLN A 1 166 ? -21.192 0.475 37.554 1.00 97.94 166 GLN A O 1
ATOM 1393 N N . THR A 1 167 ? -21.226 0.732 35.324 1.00 97.69 167 THR A N 1
ATOM 1394 C CA . THR A 1 167 ? -22.690 0.848 35.227 1.00 97.69 167 THR A CA 1
ATOM 1395 C C . THR A 1 167 ? -23.364 -0.426 35.731 1.00 97.69 167 THR A C 1
ATOM 1397 O O . THR A 1 167 ? -24.248 -0.356 36.581 1.00 97.69 167 THR A O 1
ATOM 1400 N N . LEU A 1 168 ? -22.877 -1.593 35.302 1.00 97.56 168 LEU A N 1
ATOM 1401 C CA . LEU A 1 168 ? -23.388 -2.885 35.752 1.00 97.56 168 LEU A CA 1
ATOM 1402 C C . LEU A 1 168 ? -23.200 -3.087 37.264 1.00 97.56 168 LEU A C 1
ATOM 1404 O O . LEU A 1 168 ? -24.109 -3.551 37.948 1.00 97.56 168 LEU A O 1
ATOM 1408 N N . GLN A 1 169 ? -22.034 -2.726 37.809 1.00 97.88 169 GLN A N 1
ATOM 1409 C CA . GLN A 1 169 ? -21.786 -2.795 39.253 1.00 97.88 169 GLN A CA 1
ATOM 1410 C C . GLN A 1 169 ? -22.761 -1.914 40.041 1.00 97.88 169 GLN A C 1
ATOM 1412 O O . GLN A 1 169 ? -23.250 -2.324 41.094 1.00 97.88 169 GLN A O 1
ATOM 1417 N N . LEU A 1 170 ? -23.062 -0.722 39.523 1.00 97.56 170 LEU A N 1
ATOM 1418 C CA . LEU A 1 170 ? -23.987 0.221 40.142 1.00 97.56 170 LEU A CA 1
ATOM 1419 C C . LEU A 1 170 ? -25.428 -0.311 40.102 1.00 97.56 170 LEU A C 1
ATOM 1421 O O . LEU A 1 170 ? -26.111 -0.273 41.122 1.00 97.56 170 LEU A O 1
ATOM 1425 N N . GLU A 1 171 ? -25.855 -0.900 38.982 1.00 97.25 171 GLU A N 1
ATOM 1426 C CA . GLU A 1 171 ? -27.160 -1.566 38.861 1.00 97.25 171 GLU A CA 1
ATOM 1427 C C . GLU A 1 171 ? -27.315 -2.726 39.858 1.00 97.25 171 GLU A C 1
ATOM 1429 O O . GLU A 1 171 ? -28.336 -2.825 40.542 1.00 97.25 171 GLU A O 1
ATOM 1434 N N . VAL A 1 172 ? -26.287 -3.569 40.009 1.00 97.69 172 VAL A N 1
ATOM 1435 C CA . VAL A 1 172 ? -26.293 -4.672 40.987 1.00 97.69 172 VAL A CA 1
ATOM 1436 C C . VAL A 1 172 ? -26.366 -4.144 42.423 1.00 97.69 172 VAL A C 1
ATOM 1438 O O . VAL A 1 172 ? -27.127 -4.676 43.236 1.00 97.69 172 VAL A O 1
ATOM 1441 N N . ALA A 1 173 ? -25.616 -3.087 42.746 1.00 97.44 173 ALA A N 1
ATOM 1442 C CA . ALA A 1 173 ? -25.652 -2.467 44.069 1.00 97.44 173 ALA A CA 1
ATOM 1443 C C . ALA A 1 173 ? -27.033 -1.862 44.379 1.00 97.44 173 ALA A C 1
ATOM 1445 O O . ALA A 1 173 ? -27.564 -2.085 45.469 1.0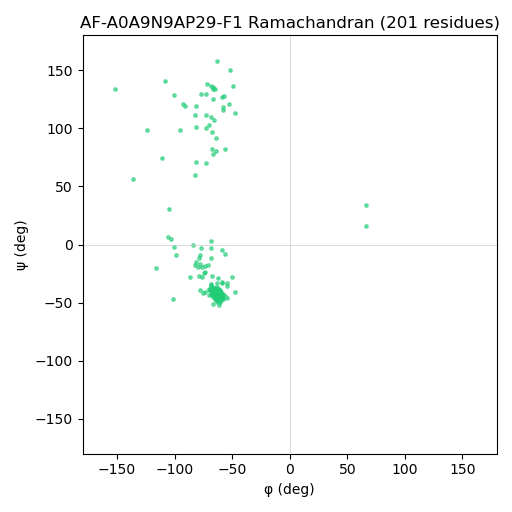0 97.44 173 ALA A O 1
ATOM 1446 N N . CYS A 1 174 ? -27.646 -1.159 43.420 1.00 97.06 174 CYS A N 1
ATOM 1447 C CA . CYS A 1 174 ? -29.006 -0.637 43.548 1.00 97.06 174 CYS A CA 1
ATOM 1448 C C . CYS A 1 174 ? -30.020 -1.760 43.794 1.00 97.06 174 CYS A C 1
ATOM 1450 O O . CYS A 1 174 ? -30.795 -1.670 44.742 1.00 97.06 174 CYS A O 1
ATOM 1452 N N . ALA A 1 175 ? -29.963 -2.850 43.023 1.00 97.06 175 ALA A N 1
ATOM 1453 C CA . ALA A 1 175 ? -30.860 -3.991 43.202 1.00 97.06 175 ALA A CA 1
ATOM 1454 C C . ALA A 1 175 ? -30.698 -4.669 44.579 1.00 97.06 175 ALA A C 1
ATOM 1456 O O . ALA A 1 175 ? -31.687 -5.058 45.204 1.00 97.06 175 ALA A O 1
ATOM 145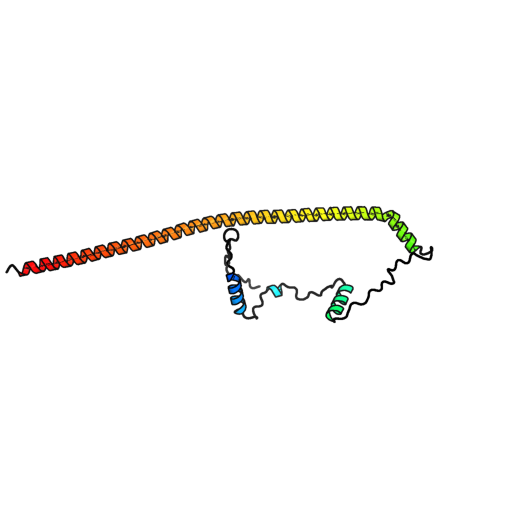7 N N . SER A 1 176 ? -29.463 -4.790 45.083 1.00 97.50 176 SER A N 1
ATOM 1458 C CA . SER A 1 176 ? -29.198 -5.323 46.427 1.00 97.50 176 SER A CA 1
ATOM 1459 C C . SER A 1 176 ? -29.798 -4.432 47.516 1.00 97.50 176 SER A C 1
ATOM 1461 O O . SER A 1 176 ? -30.504 -4.926 48.396 1.00 97.50 176 SER A O 1
ATOM 1463 N N . LEU A 1 177 ? -29.567 -3.117 47.434 1.00 97.00 177 LEU A N 1
ATOM 1464 C CA . LEU A 1 177 ? -30.107 -2.146 48.389 1.00 97.00 177 LEU A CA 1
ATOM 1465 C C . LEU A 1 177 ? -31.640 -2.093 48.342 1.00 97.00 177 LEU A C 1
ATOM 1467 O O . LEU A 1 177 ? -32.288 -2.003 49.382 1.00 97.00 177 LEU A O 1
ATOM 1471 N N . GLU A 1 178 ? -32.243 -2.193 47.158 1.00 97.12 178 GLU A N 1
ATOM 1472 C CA . GLU A 1 178 ? -33.698 -2.281 47.012 1.00 97.12 178 GLU A CA 1
ATOM 1473 C C . GLU A 1 178 ? -34.270 -3.526 47.701 1.00 97.12 178 GLU A C 1
ATOM 1475 O O . GLU A 1 178 ? -35.307 -3.434 48.363 1.00 97.12 178 GLU A O 1
ATOM 1480 N N . ASN A 1 179 ? -33.588 -4.670 47.603 1.00 96.75 179 ASN A N 1
ATOM 1481 C CA . ASN A 1 179 ? -33.987 -5.899 48.288 1.00 96.75 179 ASN A CA 1
ATOM 1482 C C . ASN A 1 179 ? -33.875 -5.757 49.817 1.00 96.75 179 ASN A C 1
ATOM 1484 O O . ASN A 1 179 ? -34.814 -6.092 50.538 1.00 96.75 179 ASN A O 1
ATOM 1488 N N . GLU A 1 180 ? -32.786 -5.174 50.325 1.00 96.75 180 GLU A N 1
ATOM 1489 C CA . GLU A 1 180 ? -32.639 -4.869 51.757 1.00 96.75 180 GLU A CA 1
ATOM 1490 C C . GLU A 1 180 ? -33.751 -3.934 52.260 1.00 96.75 180 GLU A C 1
ATOM 1492 O O . GLU A 1 180 ? -34.380 -4.204 53.287 1.00 96.75 180 GLU A O 1
ATOM 1497 N N . ILE A 1 181 ? -34.071 -2.874 51.508 1.00 96.44 181 ILE A N 1
ATOM 1498 C CA . ILE A 1 181 ? -35.176 -1.960 51.834 1.00 96.44 181 ILE A CA 1
ATOM 1499 C C . ILE A 1 181 ? -36.517 -2.707 51.853 1.00 96.44 181 ILE A C 1
ATOM 1501 O O . ILE A 1 181 ? -37.347 -2.454 52.730 1.00 96.44 181 ILE A O 1
ATOM 1505 N N . GLN A 1 182 ? -36.757 -3.625 50.912 1.00 96.06 182 GLN A N 1
ATOM 1506 C CA . GLN A 1 182 ? -37.972 -4.446 50.902 1.00 96.06 182 GLN A CA 1
ATOM 1507 C C . GLN A 1 182 ? -38.062 -5.353 52.134 1.00 96.06 182 GLN A C 1
ATOM 1509 O O . GLN A 1 182 ? -39.122 -5.411 52.760 1.00 96.06 182 GLN A O 1
ATOM 1514 N N . GLN A 1 183 ? -36.967 -6.014 52.519 1.00 95.75 183 GLN A N 1
ATOM 1515 C CA . GLN A 1 183 ? -36.917 -6.861 53.715 1.00 95.75 183 GLN A CA 1
ATOM 1516 C C . GLN A 1 183 ? -37.186 -6.054 54.991 1.00 95.75 183 GLN A C 1
ATOM 1518 O O . GLN A 1 183 ? -37.990 -6.468 55.828 1.00 95.75 183 GLN A O 1
ATOM 1523 N N . LEU A 1 184 ? -36.582 -4.868 55.116 1.00 95.38 184 LEU A N 1
ATOM 1524 C CA . LEU A 1 184 ? -36.810 -3.974 56.253 1.00 95.38 184 LEU A CA 1
ATOM 1525 C C . LEU A 1 184 ? -38.265 -3.496 56.330 1.00 95.38 184 LEU A C 1
ATOM 1527 O O . LEU A 1 184 ? -38.855 -3.528 57.408 1.00 95.38 184 LEU A O 1
ATOM 1531 N N . LYS A 1 185 ? -38.882 -3.133 55.198 1.00 94.94 185 LYS A N 1
ATOM 1532 C CA . LYS A 1 185 ? -40.309 -2.762 55.146 1.00 94.94 185 LYS A CA 1
ATOM 1533 C C . LYS A 1 185 ? -41.225 -3.912 55.564 1.00 94.94 185 LYS A C 1
ATOM 1535 O O . LYS A 1 185 ? -42.197 -3.691 56.281 1.00 94.94 185 LYS A O 1
ATOM 1540 N N . GLN A 1 186 ? -40.928 -5.139 55.135 1.00 93.75 186 GLN A N 1
ATOM 1541 C CA . GLN A 1 186 ? -41.686 -6.319 55.562 1.00 93.75 186 GLN A CA 1
ATOM 1542 C C . GLN A 1 186 ? -41.553 -6.551 57.071 1.00 93.75 186 GLN A C 1
ATOM 1544 O O . GLN A 1 186 ? -42.542 -6.848 57.739 1.00 93.75 186 GLN A O 1
ATOM 1549 N N . TYR A 1 187 ? -40.349 -6.385 57.623 1.00 94.12 187 TYR A N 1
ATOM 1550 C CA . TYR A 1 187 ? -40.108 -6.514 59.058 1.00 94.12 187 TYR A CA 1
ATOM 1551 C C . TYR A 1 187 ? -40.842 -5.438 59.875 1.00 94.12 187 TYR A C 1
ATOM 1553 O O . TYR A 1 187 ? -41.481 -5.756 60.879 1.00 94.12 187 TYR A O 1
ATOM 1561 N N . GLU A 1 188 ? -40.828 -4.184 59.420 1.00 92.38 188 GLU A N 1
ATOM 1562 C CA . GLU A 1 188 ? -41.587 -3.086 60.030 1.00 92.38 188 GLU A CA 1
ATOM 1563 C C . GLU A 1 188 ? -43.092 -3.391 60.061 1.00 92.38 188 GLU A C 1
ATOM 1565 O O . GLU A 1 188 ? -43.726 -3.286 61.111 1.00 92.38 188 GLU A O 1
ATOM 1570 N N . GLN A 1 189 ? -43.662 -3.862 58.947 1.00 91.56 189 GLN A N 1
ATOM 1571 C CA . GLN A 1 189 ? -45.071 -4.263 58.885 1.00 91.56 189 GLN A CA 1
ATOM 1572 C C . GLN A 1 189 ? -45.408 -5.386 59.875 1.00 91.56 189 GLN A C 1
ATOM 1574 O O . GLN A 1 189 ? -46.456 -5.342 60.519 1.00 91.56 189 GLN A O 1
ATOM 1579 N N . GLN A 1 190 ? -44.525 -6.377 60.033 1.00 90.81 190 GLN A N 1
ATOM 1580 C CA . GLN A 1 190 ? -44.714 -7.452 61.013 1.00 90.81 190 GLN A CA 1
ATOM 1581 C C . GLN A 1 190 ? -44.689 -6.937 62.456 1.00 90.81 190 GLN A C 1
ATOM 1583 O O . GLN A 1 190 ? -45.456 -7.423 63.288 1.00 90.81 190 GLN A O 1
ATOM 1588 N N . LEU A 1 191 ? -43.821 -5.970 62.767 1.00 86.19 191 LEU A N 1
ATOM 1589 C CA . LEU A 1 191 ? -43.778 -5.345 64.089 1.00 86.19 191 LEU A CA 1
ATOM 1590 C C . LEU A 1 191 ? -45.042 -4.530 64.370 1.00 86.19 191 LEU A C 1
ATOM 1592 O O . LEU A 1 191 ? -45.628 -4.704 65.434 1.00 86.19 191 LEU A O 1
ATOM 1596 N N . ILE A 1 192 ? -45.498 -3.720 63.409 1.00 89.44 192 ILE A N 1
ATOM 1597 C CA . ILE A 1 192 ? -46.748 -2.951 63.522 1.00 89.44 192 ILE A CA 1
ATOM 1598 C C . ILE A 1 192 ? -47.946 -3.890 63.731 1.00 89.44 192 ILE A C 1
ATOM 1600 O O . ILE A 1 192 ? -48.801 -3.636 64.578 1.00 89.44 192 ILE A O 1
ATOM 1604 N N . ALA A 1 193 ? -47.998 -5.008 63.000 1.00 84.50 193 ALA A N 1
ATOM 1605 C CA . ALA A 1 193 ? -49.045 -6.012 63.174 1.00 84.50 193 ALA A CA 1
ATOM 1606 C C . ALA A 1 193 ? -49.012 -6.658 64.571 1.00 84.50 193 ALA A C 1
ATOM 1608 O O . ALA A 1 193 ? -50.062 -6.907 65.159 1.00 84.50 193 ALA A O 1
ATOM 1609 N N . LYS A 1 194 ? -47.818 -6.904 65.128 1.00 79.62 194 LYS A N 1
ATOM 1610 C CA . LYS A 1 194 ? -47.661 -7.438 66.490 1.00 79.62 194 LYS A CA 1
ATOM 1611 C C . LYS A 1 194 ? -48.048 -6.422 67.567 1.00 79.62 194 LYS A C 1
ATOM 1613 O O . LYS A 1 194 ? -48.753 -6.805 68.493 1.00 79.62 194 LYS A O 1
ATOM 1618 N N . SER A 1 195 ? -47.649 -5.154 67.442 1.00 72.69 195 SER A N 1
ATOM 1619 C CA . SER A 1 195 ? -48.020 -4.109 68.409 1.00 72.69 195 SER A CA 1
ATOM 1620 C C . SER A 1 195 ? -49.515 -3.780 68.372 1.00 72.69 195 SER A C 1
ATOM 1622 O O . SER A 1 195 ? -50.113 -3.530 69.409 1.00 72.69 195 SER A O 1
ATOM 1624 N N . GLY A 1 196 ? -50.153 -3.847 67.198 1.00 62.91 196 GLY A N 1
ATOM 1625 C CA . GLY A 1 196 ? -51.608 -3.687 67.079 1.00 62.91 196 GLY A CA 1
ATOM 1626 C C . GLY A 1 196 ? -52.423 -4.860 67.643 1.00 62.91 196 GLY A C 1
ATOM 1627 O O . GLY A 1 196 ? -53.614 -4.705 67.894 1.00 62.91 196 GLY A O 1
ATOM 1628 N N . SER A 1 197 ? -51.806 -6.029 67.854 1.00 56.78 197 SER A N 1
ATOM 1629 C CA . SER A 1 197 ? -52.458 -7.183 68.486 1.00 56.78 197 SER A CA 1
ATOM 1630 C C . SER A 1 197 ? -52.366 -7.149 70.013 1.00 56.78 197 SER A C 1
ATOM 1632 O O . SER A 1 197 ? -53.252 -7.686 70.666 1.00 56.78 197 SER A O 1
ATOM 1634 N N . THR A 1 198 ? -51.330 -6.528 70.587 1.00 54.88 198 THR A N 1
ATOM 1635 C CA . THR A 1 198 ? -51.155 -6.430 72.047 1.00 54.88 198 THR A CA 1
ATOM 1636 C C . THR A 1 198 ? -52.099 -5.425 72.706 1.00 54.88 198 THR A C 1
ATOM 1638 O O . THR A 1 198 ? -52.439 -5.606 73.866 1.00 54.88 198 THR A O 1
ATOM 1641 N N . ASP A 1 199 ? -52.594 -4.427 71.968 1.00 53.50 199 ASP A N 1
ATOM 1642 C CA . ASP A 1 199 ? -53.544 -3.436 72.501 1.00 53.50 199 ASP A CA 1
ATOM 1643 C C . ASP A 1 199 ? -54.996 -3.963 72.614 1.00 53.50 199 ASP A C 1
ATOM 1645 O O . ASP A 1 199 ? -55.839 -3.302 73.215 1.00 53.50 199 ASP A O 1
ATOM 1649 N N . ASN A 1 200 ? -55.310 -5.150 72.069 1.00 52.03 200 ASN A N 1
ATOM 1650 C CA . ASN A 1 200 ? -56.651 -5.762 72.141 1.00 52.03 200 ASN A CA 1
ATOM 1651 C C . ASN A 1 200 ? -56.810 -6.833 73.243 1.00 52.03 200 ASN A C 1
ATOM 1653 O O . ASN A 1 200 ? -57.938 -7.257 73.482 1.00 52.03 200 ASN A O 1
ATOM 1657 N N . ASP A 1 201 ? -55.730 -7.261 73.907 1.00 50.72 201 ASP A N 1
ATOM 1658 C CA . ASP A 1 201 ? -55.764 -8.307 74.951 1.00 50.72 201 ASP A CA 1
ATOM 1659 C C .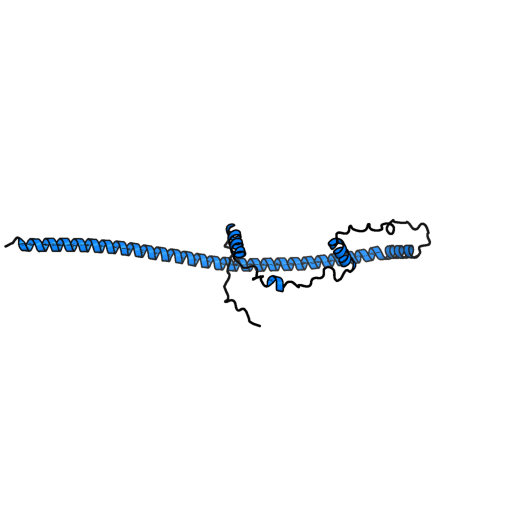 ASP A 1 201 ? -55.735 -7.745 76.396 1.00 50.72 201 ASP A C 1
ATOM 1661 O O . ASP A 1 201 ? -55.834 -8.514 77.349 1.00 50.72 201 ASP A O 1
ATOM 1665 N N . ASP A 1 202 ? -55.641 -6.419 76.573 1.00 48.94 202 ASP A N 1
ATOM 1666 C CA . ASP A 1 202 ? -55.553 -5.732 77.882 1.00 48.94 202 ASP A CA 1
ATOM 1667 C C . ASP A 1 202 ? -56.874 -5.026 78.307 1.00 48.94 202 ASP A C 1
ATOM 1669 O O . ASP A 1 202 ? -56.867 -4.010 79.007 1.00 48.94 202 ASP A O 1
ATOM 1673 N N . SER A 1 203 ? -58.042 -5.548 77.896 1.00 42.28 203 SER A N 1
ATOM 1674 C CA . SER A 1 203 ? -59.381 -5.115 78.368 1.00 42.28 203 SER A CA 1
ATOM 1675 C C . SER A 1 203 ? -60.228 -6.256 78.920 1.00 42.28 203 SER A C 1
ATOM 1677 O O . SER A 1 203 ? -60.273 -7.328 78.280 1.00 42.28 203 SER A O 1
#

Radius of gyration: 43.57 Å; Cα contacts (8 Å, |Δi|>4): 19; chains: 1; bounding box: 94×40×138 Å

pLDDT: mean 82.81, std 16.17, range [34.97, 98.38]

InterPro domains:
  IPR008409 Pre-mRNA-splicing factor SPF27 [PF05700] (10-92)
  IPR008409 Pre-mRNA-splicing factor SPF27 [PF05700] (97-190)
  IPR008409 Pre-mRNA-splicing factor SPF27 [PTHR13296] (98-193)

Secondary structure (DSSP, 8-state):
--------------TTT-----TTHHHHHHHHHHHS-TT---GGGTSS-S---TTTT-HHHHHHHHHHHTTPPPPPP-GGGTS----SSTT-HHHHHHHHHHHHHHHHHHHHHHHHHHHHHHHHHHHHHHHHHHHHHHHHHHHHHHHHHHHHHHHHHHHHHHHHHHHHHHHHHHHHHHHHHHHHHHHHHHHHHHHHHHTTS--